Protein AF-B1HTL7-F1 (afdb_monomer_lite)

Secondary structure (DSSP, 8-state):
--S---PBPS---EEEEEE---TT--STTHHHHHHHHHHHHTTT---SEEEETTTEEEE-S-TTB--SSSHHHHGGGEEEEEEEPP-S-HHHHHHHHHHHHHHHHHHHHHTT----BS-SSSEEEEHHHHHHHT-S----TTHHHHHHTT--HHHHHHHHHH----------------TT-PPPEEEETTEEEE-HHHHHHHTTEEEEEETTTTEEEEEE--

Organism: Lysinibacillus sphaericus (strain C3-41) (NCBI:txid444177)

Foldseek 3Di:
DPDADFAAAPEAFEAEEFEPPDPPQADLCQQVVSLVVCVVVQVQFDWQWEFFNQQDIDGDDQFRGFGRHQFPQCRSHHRGYYYYGHHPDLNRVVNRVLSSLVVQLVSCVVSVFDLFELDPTGHYYYSLSCCVPVNRDDDRDDQVRCVVSVQHPVNSRVCSNPPDDPPPDPPPPPPPPPVPDDFDWDADPNDTDTDPVSVCVSVCWDWDADPVVRDIDTHHDD

Radius of gyration: 22.61 Å; chains: 1; bounding box: 56×36×62 Å

Sequence (222 aa):
MTGLPNYNLTAIKYVIAHESGNSKNCGPNALENEIAYMNRNKANAFTSHWVGGGGKIVQVAPVGKLQYGCGSKGNPLSYAQVELARTNDKGQFKKDYAAYIWLLRELAKEACIPVVLDGTGNGIKSHRWITDNLKGTTHRDPYSYLASMGITEEQFKLDIKNGLEEVKEVQEAKVMLNDAKTIPAVIIDGRTHVQVRDLAELLGLKLVYNNESKITKLYEVK

pLDDT: mean 90.7, std 14.58, range [34.78, 98.94]

Structure (mmCIF, N/CA/C/O backbone):
data_AF-B1HTL7-F1
#
_entry.id   AF-B1HTL7-F1
#
loop_
_atom_site.group_PDB
_atom_site.id
_atom_site.type_symbol
_atom_site.label_atom_id
_atom_site.label_alt_id
_atom_site.label_comp_id
_atom_site.label_asym_id
_atom_site.label_entity_id
_atom_site.label_seq_id
_atom_site.pdbx_PDB_ins_code
_atom_site.Cartn_x
_atom_site.Cartn_y
_atom_site.Cartn_z
_atom_site.occupancy
_atom_site.B_iso_or_equiv
_atom_site.auth_seq_id
_atom_site.auth_comp_id
_atom_site.auth_asym_id
_atom_site.auth_atom_id
_atom_site.pdbx_PDB_model_num
ATOM 1 N N . MET A 1 1 ? 6.501 13.676 -11.416 1.00 85.38 1 MET A N 1
ATOM 2 C CA . MET A 1 1 ? 7.957 13.913 -11.569 1.00 85.38 1 MET A CA 1
ATOM 3 C C . MET A 1 1 ? 8.331 13.841 -13.043 1.00 85.38 1 MET A C 1
ATOM 5 O O . MET A 1 1 ? 7.707 13.086 -13.774 1.00 85.38 1 MET A O 1
ATOM 9 N N . THR A 1 2 ? 9.320 14.613 -13.494 1.00 87.81 2 THR A N 1
ATOM 10 C CA . THR A 1 2 ? 9.806 14.582 -14.888 1.00 87.81 2 THR A CA 1
ATOM 11 C C . THR A 1 2 ? 10.935 13.562 -15.069 1.00 87.81 2 THR A C 1
ATOM 13 O O . THR A 1 2 ? 11.616 13.217 -14.100 1.00 87.81 2 THR A O 1
ATOM 16 N N . GLY A 1 3 ? 11.152 13.078 -16.297 1.00 89.94 3 GLY A N 1
ATOM 17 C CA . GLY A 1 3 ? 12.289 12.205 -16.637 1.00 89.94 3 GLY A CA 1
ATOM 18 C C . GLY A 1 3 ? 12.218 10.783 -16.069 1.00 89.94 3 GLY A C 1
ATOM 19 O O . GLY A 1 3 ? 13.253 10.150 -15.890 1.00 89.94 3 GLY A O 1
ATOM 20 N N . LEU A 1 4 ? 11.019 10.299 -15.739 1.00 94.31 4 LEU A N 1
ATOM 21 C CA . LEU A 1 4 ? 10.817 8.907 -15.341 1.00 94.31 4 LEU A CA 1
ATOM 22 C C . LEU A 1 4 ? 10.806 7.988 -16.572 1.00 94.31 4 LEU A C 1
ATOM 24 O O . LEU A 1 4 ? 10.352 8.412 -17.640 1.00 94.31 4 LEU A O 1
ATOM 28 N N . PRO A 1 5 ? 11.269 6.733 -16.440 1.00 91.44 5 PRO A N 1
ATOM 29 C CA . PRO A 1 5 ? 11.144 5.755 -17.512 1.00 91.44 5 PRO A CA 1
ATOM 30 C C . PRO A 1 5 ? 9.668 5.527 -17.867 1.00 91.44 5 PRO A C 1
ATOM 32 O O . PRO A 1 5 ? 8.803 5.483 -16.995 1.00 91.44 5 PRO A O 1
ATOM 35 N N . ASN A 1 6 ? 9.383 5.356 -19.160 1.00 93.81 6 ASN A N 1
ATOM 36 C CA . ASN A 1 6 ? 8.033 5.126 -19.684 1.00 93.81 6 ASN A CA 1
ATOM 37 C C . ASN A 1 6 ? 7.928 3.732 -20.320 1.00 93.81 6 ASN A C 1
ATOM 39 O O . ASN A 1 6 ? 7.620 3.587 -21.503 1.00 93.81 6 ASN A O 1
ATOM 43 N N . TYR A 1 7 ? 8.236 2.700 -19.535 1.00 96.88 7 TYR A N 1
ATOM 44 C CA . TYR A 1 7 ? 8.149 1.309 -19.978 1.00 96.88 7 TYR A CA 1
ATOM 45 C C . TYR A 1 7 ? 6.788 0.704 -19.631 1.00 96.88 7 TYR A C 1
ATOM 47 O O . TYR A 1 7 ? 6.221 0.978 -18.570 1.00 96.88 7 TYR A O 1
ATOM 55 N N . ASN A 1 8 ? 6.265 -0.126 -20.534 1.00 97.44 8 ASN A N 1
ATOM 56 C CA . ASN A 1 8 ? 5.033 -0.873 -20.297 1.00 97.44 8 ASN A CA 1
ATOM 57 C C . ASN A 1 8 ? 5.256 -1.983 -19.263 1.00 97.44 8 ASN A C 1
ATOM 59 O O . ASN A 1 8 ? 6.347 -2.546 -19.158 1.00 97.44 8 ASN A O 1
ATOM 63 N N . LEU A 1 9 ? 4.195 -2.311 -18.530 1.00 98.38 9 LEU A N 1
ATOM 64 C CA . LEU A 1 9 ? 4.147 -3.501 -17.687 1.00 98.38 9 LEU A CA 1
ATOM 65 C C . LEU A 1 9 ? 4.046 -4.756 -18.560 1.00 98.38 9 LEU A C 1
ATOM 67 O O . LEU A 1 9 ? 3.436 -4.729 -19.629 1.00 98.38 9 LEU A O 1
ATOM 71 N N . THR A 1 10 ? 4.604 -5.872 -18.093 1.00 98.19 10 THR A N 1
ATOM 72 C CA . THR A 1 10 ? 4.433 -7.172 -18.761 1.00 98.19 10 THR A CA 1
ATOM 73 C C . THR A 1 10 ? 3.002 -7.683 -18.597 1.00 98.19 10 THR A C 1
ATOM 75 O O . THR A 1 10 ? 2.462 -8.317 -19.498 1.00 98.19 10 THR A O 1
ATOM 78 N N . ALA A 1 11 ? 2.385 -7.412 -17.446 1.00 98.12 11 ALA A N 1
ATOM 79 C CA . ALA A 1 11 ? 0.975 -7.664 -17.178 1.00 98.12 11 ALA A CA 1
ATOM 80 C C . ALA A 1 11 ? 0.506 -6.780 -16.018 1.00 98.12 11 ALA A C 1
ATOM 82 O O . ALA A 1 11 ? 1.306 -6.385 -15.176 1.00 98.12 11 ALA A O 1
ATOM 83 N N . ILE A 1 12 ? -0.795 -6.521 -15.927 1.00 98.50 12 ILE A N 1
ATOM 84 C CA . ILE A 1 12 ? -1.393 -5.859 -14.765 1.00 98.50 12 ILE A CA 1
ATOM 85 C C . ILE A 1 12 ? -1.891 -6.944 -13.811 1.00 98.50 12 ILE A C 1
ATOM 87 O O . ILE A 1 12 ? -2.815 -7.688 -14.139 1.00 98.50 12 ILE A O 1
ATOM 91 N N . LYS A 1 13 ? -1.243 -7.079 -12.649 1.00 98.75 13 LYS A N 1
ATOM 92 C CA . LYS A 1 13 ? -1.618 -8.081 -11.638 1.00 98.75 13 LYS A CA 1
ATOM 93 C C . LYS A 1 13 ? -1.785 -7.508 -10.241 1.00 98.75 13 LYS A C 1
ATOM 95 O O . LYS A 1 13 ? -2.610 -8.027 -9.487 1.00 98.75 13 LYS A O 1
ATOM 100 N N . TYR A 1 14 ? -1.005 -6.486 -9.892 1.00 98.88 14 TYR A N 1
ATOM 101 C CA . TYR A 1 14 ? -0.893 -6.040 -8.507 1.00 98.88 14 TYR A CA 1
ATOM 102 C C . TYR A 1 14 ? -1.015 -4.529 -8.334 1.00 98.88 14 TYR A C 1
ATOM 104 O O . TYR A 1 14 ? -0.652 -3.752 -9.214 1.00 98.88 14 TYR A O 1
ATOM 112 N N . VAL A 1 15 ? -1.456 -4.137 -7.144 1.00 98.94 15 VAL A N 1
ATOM 113 C CA . VAL A 1 15 ? -1.201 -2.822 -6.547 1.00 98.94 15 VAL A CA 1
ATOM 114 C C . VAL A 1 15 ? -0.394 -3.073 -5.280 1.00 98.94 15 VAL A C 1
ATOM 116 O O . VAL A 1 15 ? -0.765 -3.951 -4.501 1.00 98.94 15 VAL A O 1
ATOM 119 N N . ILE A 1 16 ? 0.718 -2.364 -5.086 1.00 98.94 16 ILE A N 1
ATOM 120 C CA . ILE A 1 16 ? 1.631 -2.635 -3.970 1.00 98.94 16 ILE A CA 1
ATOM 121 C C . ILE A 1 16 ? 1.467 -1.605 -2.857 1.00 98.94 16 ILE A C 1
ATOM 123 O O . ILE A 1 16 ? 1.514 -0.400 -3.103 1.00 98.94 16 ILE A O 1
ATOM 127 N N . ALA A 1 17 ? 1.297 -2.111 -1.641 1.00 98.94 17 ALA A N 1
ATOM 128 C CA . ALA A 1 17 ? 1.239 -1.364 -0.399 1.00 98.94 17 ALA A CA 1
ATOM 129 C C . ALA A 1 17 ? 2.635 -1.301 0.246 1.00 98.94 17 ALA A C 1
ATOM 131 O O . ALA A 1 17 ? 3.157 -2.329 0.692 1.00 98.94 17 ALA A O 1
ATOM 132 N N . HIS A 1 18 ? 3.206 -0.096 0.298 1.00 98.94 18 HIS A N 1
ATOM 133 C CA . HIS A 1 18 ? 4.481 0.237 0.933 1.00 98.94 18 HIS A CA 1
ATOM 134 C C . HIS A 1 18 ? 4.333 1.226 2.096 1.00 98.94 18 HIS A C 1
ATOM 136 O O . HIS A 1 18 ? 3.313 1.905 2.238 1.00 98.94 18 HIS A O 1
ATOM 142 N N . GLU A 1 19 ? 5.385 1.344 2.899 1.00 98.50 19 GLU A N 1
ATOM 143 C CA . GLU A 1 19 ? 5.639 2.490 3.778 1.00 98.50 19 GLU A CA 1
ATOM 144 C C . GLU A 1 19 ? 7.114 2.890 3.692 1.00 98.50 19 GLU A C 1
ATOM 146 O O . GLU A 1 19 ? 7.962 2.056 3.372 1.00 98.50 19 GLU A O 1
ATOM 151 N N . SER A 1 20 ? 7.419 4.147 4.030 1.00 96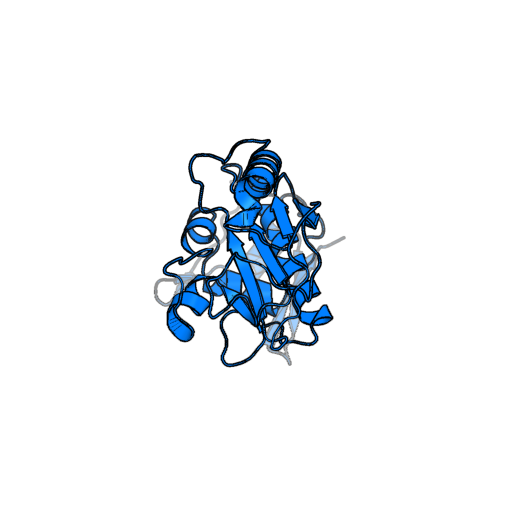.81 20 SER A N 1
ATOM 152 C CA . SER A 1 20 ? 8.697 4.782 3.679 1.00 96.81 20 SER A CA 1
ATOM 153 C C . SER A 1 20 ? 9.964 4.129 4.244 1.00 96.81 20 SER A C 1
ATOM 155 O O . SER A 1 20 ? 11.073 4.462 3.829 1.00 96.81 20 SER A O 1
ATOM 157 N N . GLY A 1 21 ? 9.848 3.264 5.251 1.00 94.69 21 GLY A N 1
ATOM 158 C CA . GLY A 1 21 ? 10.970 2.608 5.921 1.00 94.69 21 GLY A CA 1
ATOM 159 C C . GLY A 1 21 ? 11.818 3.552 6.782 1.00 94.69 21 GLY A C 1
ATOM 160 O O . GLY A 1 21 ? 12.783 3.118 7.413 1.00 94.69 21 GLY A O 1
ATOM 161 N N . ASN A 1 22 ? 11.476 4.842 6.845 1.00 93.12 22 ASN A N 1
ATOM 162 C CA . ASN A 1 22 ? 12.341 5.884 7.385 1.00 93.12 22 ASN A CA 1
ATOM 163 C C . ASN A 1 22 ? 11.896 6.339 8.780 1.00 93.12 22 ASN A C 1
ATOM 165 O O . ASN A 1 22 ? 11.203 7.340 8.944 1.00 93.12 22 ASN A O 1
ATOM 169 N N . SER A 1 23 ? 12.334 5.625 9.819 1.00 93.12 23 SER A N 1
ATOM 170 C CA . SER A 1 23 ? 12.010 5.956 11.219 1.00 93.12 23 SER A CA 1
ATOM 171 C C . SER A 1 23 ? 12.548 7.310 11.700 1.00 93.12 23 SER A C 1
ATOM 173 O O . SER A 1 23 ? 12.137 7.784 12.756 1.00 93.12 23 SER A O 1
ATOM 175 N N . LYS A 1 24 ? 13.463 7.938 10.950 1.00 96.12 24 LYS A N 1
ATOM 176 C CA . LYS A 1 24 ? 14.003 9.269 11.262 1.00 96.12 24 LYS A CA 1
ATOM 177 C C . LYS A 1 24 ? 13.180 10.402 10.641 1.00 96.12 24 LYS A C 1
ATOM 179 O O . LYS A 1 24 ? 13.380 11.554 11.016 1.00 96.12 24 LYS A O 1
ATOM 184 N N . ASN A 1 25 ? 12.266 10.099 9.719 1.00 97.00 25 ASN A N 1
ATOM 185 C CA . ASN A 1 25 ? 11.445 11.078 9.011 1.00 97.00 25 ASN A CA 1
ATOM 186 C C . ASN A 1 25 ? 9.961 10.902 9.367 1.00 97.00 25 ASN A C 1
ATOM 188 O O . ASN A 1 25 ? 9.175 10.392 8.578 1.00 97.00 25 ASN A O 1
ATOM 192 N N . CYS A 1 26 ? 9.599 11.334 10.577 1.00 96.81 26 CYS A N 1
ATOM 193 C CA . CYS A 1 26 ? 8.228 11.270 11.106 1.00 96.81 26 CYS A CA 1
ATOM 194 C C . CYS A 1 26 ? 7.640 12.657 11.431 1.00 96.81 26 CYS A C 1
ATOM 196 O O . CYS A 1 26 ? 6.654 12.758 12.160 1.00 96.81 26 CYS A O 1
ATOM 198 N N . GLY A 1 27 ? 8.300 13.730 10.983 1.00 93.62 27 GLY A N 1
ATOM 199 C CA . GLY A 1 27 ? 7.904 15.111 11.266 1.00 93.62 27 GLY A CA 1
ATOM 200 C C . GLY A 1 27 ? 6.761 15.619 10.373 1.00 93.62 27 GLY A C 1
ATOM 201 O O . GLY A 1 27 ? 6.322 14.916 9.465 1.00 93.62 27 GLY A O 1
ATOM 202 N N . PRO A 1 28 ? 6.321 16.876 10.561 1.00 92.19 28 PRO A N 1
ATOM 203 C CA . PRO A 1 28 ? 5.190 17.452 9.822 1.00 92.19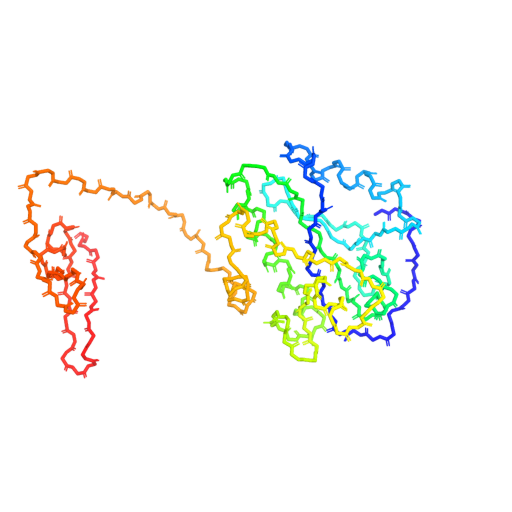 28 PRO A CA 1
ATOM 204 C C . PRO A 1 28 ? 5.399 17.519 8.300 1.00 92.19 28 PRO A C 1
ATOM 206 O O . PRO A 1 28 ? 4.426 17.494 7.557 1.00 92.19 28 PRO A O 1
ATOM 209 N N . ASN A 1 29 ? 6.656 17.558 7.840 1.00 96.44 29 ASN A N 1
ATOM 210 C CA . ASN A 1 29 ? 7.027 17.592 6.419 1.00 96.44 29 ASN A CA 1
ATOM 211 C C . ASN A 1 29 ? 7.517 16.227 5.898 1.00 96.44 29 ASN A C 1
ATOM 213 O O . ASN A 1 29 ? 8.266 16.169 4.921 1.00 96.44 29 ASN A O 1
ATOM 217 N N . ALA A 1 30 ? 7.197 15.123 6.588 1.00 98.00 30 ALA A N 1
ATOM 218 C CA . ALA A 1 30 ? 7.727 13.805 6.243 1.00 98.00 30 ALA A CA 1
ATOM 219 C C . ALA A 1 30 ? 7.401 13.413 4.796 1.00 98.00 30 ALA A C 1
ATOM 221 O O . ALA A 1 30 ? 8.297 12.989 4.068 1.00 98.00 30 ALA A O 1
ATOM 222 N N . LEU A 1 31 ? 6.157 13.637 4.366 1.00 98.44 31 LEU A N 1
ATOM 223 C CA . LEU A 1 31 ? 5.697 13.376 3.003 1.00 98.44 31 LEU A CA 1
ATOM 224 C C . LEU A 1 31 ? 6.521 14.151 1.964 1.00 98.44 31 LEU A C 1
ATOM 226 O O . LEU A 1 31 ? 7.036 13.575 1.005 1.00 98.44 31 LEU A O 1
ATOM 230 N N . GLU A 1 32 ? 6.664 15.459 2.155 1.00 98.44 32 GLU A N 1
ATOM 231 C CA . GLU A 1 32 ? 7.383 16.338 1.238 1.00 98.44 32 GLU A CA 1
ATOM 232 C C . GLU A 1 32 ? 8.875 15.966 1.165 1.00 98.44 32 GLU A C 1
ATOM 234 O O . GLU A 1 32 ? 9.460 15.944 0.077 1.00 98.44 32 GLU A O 1
ATOM 239 N N . ASN A 1 33 ? 9.476 15.597 2.300 1.00 98.50 33 ASN A N 1
ATOM 240 C CA . ASN A 1 33 ? 10.859 15.127 2.374 1.00 98.50 33 ASN A CA 1
ATOM 241 C C . ASN A 1 33 ? 11.075 13.829 1.583 1.00 98.50 33 ASN A C 1
ATOM 243 O O . ASN A 1 33 ? 12.054 13.739 0.834 1.00 98.50 33 ASN A O 1
ATOM 247 N N . GLU A 1 34 ? 10.171 12.853 1.714 1.00 98.50 34 GLU A N 1
ATOM 248 C CA . GLU A 1 34 ? 10.251 11.582 0.982 1.00 98.50 34 GLU A CA 1
ATOM 249 C C . GLU A 1 34 ? 10.113 11.793 -0.527 1.00 98.50 34 GLU A C 1
ATOM 251 O O . GLU A 1 34 ? 10.941 11.319 -1.305 1.00 98.50 34 GLU A O 1
ATOM 256 N N . ILE A 1 35 ? 9.132 12.589 -0.964 1.00 98.38 35 ILE A N 1
ATOM 257 C CA . ILE A 1 35 ? 8.933 12.900 -2.387 1.00 98.38 35 ILE A CA 1
ATOM 258 C C . ILE A 1 35 ? 10.167 13.606 -2.964 1.00 98.38 35 ILE A C 1
ATOM 260 O O . ILE A 1 35 ? 10.623 13.276 -4.065 1.00 98.38 35 ILE A O 1
ATOM 264 N N . ALA A 1 36 ? 10.741 14.562 -2.228 1.00 98.19 36 ALA A N 1
ATOM 265 C CA . ALA A 1 36 ? 11.945 15.263 -2.655 1.00 98.19 36 ALA A CA 1
ATOM 266 C C . ALA A 1 36 ? 13.155 14.317 -2.739 1.00 98.19 36 ALA A C 1
ATOM 268 O O . ALA A 1 36 ? 13.931 14.396 -3.696 1.00 98.19 36 ALA A O 1
ATOM 269 N N . TYR A 1 37 ? 13.316 13.414 -1.768 1.00 98.00 37 TYR A N 1
ATOM 270 C CA . TYR A 1 37 ? 14.372 12.402 -1.776 1.00 98.00 37 TYR A CA 1
ATOM 271 C C . TYR A 1 37 ? 14.208 11.422 -2.937 1.00 98.00 37 TYR A C 1
ATOM 273 O O . TYR A 1 37 ? 15.163 11.206 -3.686 1.00 98.00 37 TYR A O 1
ATOM 281 N N . MET A 1 38 ? 13.003 10.900 -3.153 1.00 97.94 38 MET A N 1
ATOM 282 C CA . MET A 1 38 ? 12.702 10.010 -4.267 1.00 97.94 38 MET A CA 1
ATOM 283 C C . MET A 1 38 ? 12.972 10.694 -5.609 1.00 97.94 38 MET A C 1
ATOM 285 O O . MET A 1 38 ? 13.612 10.101 -6.466 1.00 97.94 38 MET A O 1
ATOM 289 N N . ASN A 1 39 ? 12.602 11.966 -5.795 1.00 97.56 39 ASN A N 1
ATOM 290 C CA . ASN A 1 39 ? 12.884 12.668 -7.054 1.00 97.56 39 ASN A CA 1
ATOM 291 C C . ASN A 1 39 ? 14.390 12.780 -7.354 1.00 97.56 39 ASN A C 1
ATOM 293 O O . ASN A 1 39 ? 14.785 12.701 -8.518 1.00 97.56 39 ASN A O 1
ATOM 297 N N . ARG A 1 40 ? 15.230 12.944 -6.321 1.00 97.44 40 ARG A N 1
ATOM 298 C CA . ARG A 1 40 ? 16.698 12.950 -6.461 1.00 97.44 40 ARG A CA 1
ATOM 299 C C . ARG A 1 40 ? 17.271 11.558 -6.747 1.00 97.44 40 ARG A C 1
ATOM 301 O O . ARG A 1 40 ? 18.291 11.462 -7.417 1.00 97.44 40 ARG A O 1
ATOM 308 N N . ASN A 1 41 ? 16.610 10.499 -6.276 1.00 96.88 41 ASN A N 1
ATOM 309 C CA . ASN A 1 41 ? 17.096 9.114 -6.334 1.00 96.88 41 ASN A CA 1
ATOM 310 C C . ASN A 1 41 ? 16.304 8.202 -7.292 1.00 96.88 41 ASN A C 1
ATOM 312 O O . ASN A 1 41 ? 16.532 6.994 -7.321 1.00 96.88 41 ASN A O 1
ATOM 316 N N . LYS A 1 42 ? 15.406 8.764 -8.109 1.00 95.81 42 LYS A N 1
ATOM 317 C CA . LYS A 1 42 ? 14.456 8.034 -8.973 1.00 95.81 42 LYS A CA 1
ATOM 318 C C . LYS A 1 42 ? 15.085 7.110 -10.015 1.00 95.81 42 LYS A C 1
ATOM 320 O O . LYS A 1 42 ? 14.401 6.238 -10.538 1.00 95.81 42 LYS A O 1
ATOM 325 N N . ALA A 1 43 ? 16.373 7.283 -10.314 1.00 94.69 43 ALA A N 1
ATOM 326 C CA . ALA A 1 43 ? 17.120 6.338 -11.142 1.00 94.69 43 ALA A CA 1
ATOM 327 C C . ALA A 1 43 ? 17.242 4.951 -10.477 1.00 94.69 43 ALA A C 1
ATOM 329 O O . ALA A 1 43 ? 17.334 3.950 -11.180 1.00 94.69 43 ALA A O 1
ATOM 330 N N . ASN A 1 44 ? 17.204 4.901 -9.140 1.00 95.50 44 ASN A N 1
ATOM 331 C CA . ASN A 1 44 ? 17.327 3.679 -8.348 1.00 95.50 44 ASN A CA 1
ATOM 332 C C . ASN A 1 44 ? 15.963 3.139 -7.912 1.00 95.50 44 ASN A C 1
ATOM 334 O O . ASN A 1 44 ? 15.692 1.953 -8.076 1.00 95.50 44 ASN A O 1
ATOM 338 N N . ALA A 1 45 ? 15.112 4.004 -7.352 1.00 96.75 45 ALA A N 1
ATOM 339 C CA . ALA A 1 45 ? 13.811 3.612 -6.827 1.00 96.75 45 ALA A CA 1
ATOM 340 C C . ALA A 1 45 ? 12.792 4.745 -6.951 1.00 96.75 45 ALA A C 1
ATOM 342 O O . ALA A 1 45 ? 13.089 5.899 -6.636 1.00 96.75 45 ALA A O 1
ATOM 343 N N . PHE A 1 46 ? 11.586 4.407 -7.403 1.00 98.44 46 PHE A N 1
ATOM 344 C CA . PHE A 1 46 ? 10.436 5.306 -7.382 1.00 98.44 46 PHE A CA 1
ATOM 345 C C . PHE A 1 46 ? 9.121 4.526 -7.436 1.00 98.44 46 PHE A C 1
ATOM 347 O O . PHE A 1 46 ? 9.059 3.435 -8.011 1.00 98.44 46 PHE A O 1
ATOM 354 N N . THR A 1 47 ? 8.067 5.123 -6.888 1.00 98.56 47 THR A N 1
ATOM 355 C CA . THR A 1 47 ? 6.703 4.585 -6.829 1.00 98.56 47 THR A CA 1
ATOM 356 C C . THR A 1 47 ? 5.710 5.537 -7.503 1.00 98.56 47 THR A C 1
ATOM 358 O O . THR A 1 47 ? 6.059 6.657 -7.887 1.00 98.56 47 THR A O 1
ATOM 361 N N . SER A 1 48 ? 4.470 5.089 -7.712 1.00 98.69 48 SER A N 1
ATOM 362 C CA . SER A 1 48 ? 3.421 5.906 -8.341 1.00 98.69 48 SER A CA 1
ATOM 363 C C . SER A 1 48 ? 2.823 6.963 -7.424 1.00 98.69 48 SER A C 1
ATOM 365 O O . SER A 1 48 ? 2.504 8.058 -7.893 1.00 98.69 48 SER A O 1
ATOM 367 N N . HIS A 1 49 ? 2.686 6.655 -6.135 1.00 98.88 49 HIS A N 1
ATOM 368 C CA . HIS A 1 49 ? 1.945 7.482 -5.194 1.00 98.88 49 HIS A CA 1
ATOM 369 C C . HIS A 1 49 ? 2.622 7.542 -3.836 1.00 98.88 49 HIS A C 1
ATOM 371 O O . HIS A 1 49 ? 3.257 6.582 -3.401 1.00 98.88 49 HIS A O 1
ATOM 377 N N . TRP A 1 50 ? 2.383 8.657 -3.159 1.00 98.88 50 TRP A N 1
ATOM 378 C CA . TRP A 1 50 ? 2.649 8.842 -1.745 1.00 98.88 50 TRP A CA 1
ATOM 379 C C . TRP A 1 50 ? 1.383 9.298 -1.022 1.00 98.88 50 TRP A C 1
ATOM 381 O O . TRP A 1 50 ? 0.617 10.105 -1.553 1.00 98.88 50 TRP A O 1
ATOM 391 N N . VAL A 1 51 ? 1.197 8.810 0.201 1.00 98.88 51 VAL A N 1
ATOM 392 C CA . VAL A 1 51 ? 0.146 9.232 1.129 1.00 98.88 51 VAL A CA 1
ATOM 393 C C . VAL A 1 51 ? 0.783 9.707 2.429 1.00 98.88 51 VAL A C 1
ATOM 395 O O . VAL A 1 51 ? 1.699 9.065 2.938 1.00 98.88 51 VAL A O 1
ATOM 398 N N . GLY A 1 52 ? 0.325 10.832 2.973 1.00 98.38 52 GLY A N 1
ATOM 399 C CA . GLY A 1 52 ? 0.846 11.367 4.230 1.00 98.38 52 GLY A CA 1
ATOM 400 C C . GLY A 1 52 ? 0.380 12.790 4.526 1.00 98.38 52 GLY A C 1
ATOM 401 O O . GLY A 1 52 ? -0.443 13.356 3.809 1.00 98.38 52 GLY A O 1
ATOM 402 N N . GLY A 1 53 ? 0.949 13.408 5.562 1.00 96.81 53 GLY A N 1
ATOM 403 C CA . GLY A 1 53 ? 0.740 14.832 5.845 1.00 96.81 53 GLY A CA 1
ATOM 404 C C . GLY A 1 53 ? -0.709 15.199 6.186 1.00 96.81 53 GLY A C 1
ATOM 405 O O . GLY A 1 53 ? -1.144 16.308 5.873 1.00 96.81 53 GLY A O 1
ATOM 406 N N . GLY A 1 54 ? -1.463 14.278 6.793 1.00 96.25 54 GLY A N 1
ATOM 407 C CA . GLY A 1 54 ? -2.850 14.481 7.214 1.00 96.25 54 GLY A CA 1
ATOM 408 C C . GLY A 1 54 ? -3.895 14.040 6.187 1.00 96.25 54 GLY A C 1
ATOM 409 O O . GLY A 1 54 ? -4.957 14.652 6.118 1.00 96.25 54 GLY A O 1
ATOM 410 N N . GLY A 1 55 ? -3.612 12.994 5.412 1.00 96.94 55 GLY A N 1
ATOM 411 C CA . GLY A 1 55 ? -4.500 12.403 4.410 1.00 96.94 55 GLY A CA 1
ATOM 412 C C . GLY A 1 55 ? -4.252 12.896 2.985 1.00 96.94 55 GLY A C 1
ATOM 413 O O . GLY A 1 55 ? -5.073 12.640 2.107 1.00 96.94 55 GLY A O 1
ATOM 414 N N . LYS A 1 56 ? -3.146 13.606 2.722 1.00 98.44 56 LYS A N 1
ATOM 415 C CA . LYS A 1 56 ? -2.810 14.040 1.361 1.00 98.44 56 LYS A CA 1
ATOM 416 C C . LYS A 1 56 ? -2.416 12.829 0.524 1.00 98.44 56 LYS A C 1
ATOM 418 O O . LYS A 1 56 ? -1.645 11.985 0.974 1.00 98.44 56 LYS A O 1
ATOM 423 N N . ILE A 1 57 ? -2.888 12.806 -0.716 1.00 98.75 57 ILE A N 1
ATOM 424 C CA . ILE A 1 57 ? -2.498 11.836 -1.738 1.00 98.75 57 ILE A CA 1
ATOM 425 C C . ILE A 1 57 ? -1.754 12.593 -2.833 1.00 98.75 57 ILE A C 1
ATOM 427 O O . ILE A 1 57 ? -2.263 13.578 -3.366 1.00 98.75 57 ILE A O 1
ATOM 431 N N . VAL A 1 58 ? -0.554 12.134 -3.178 1.00 98.62 58 VAL A N 1
ATOM 432 C CA . VAL A 1 58 ? 0.269 12.742 -4.225 1.00 98.62 58 VAL A CA 1
ATOM 433 C C . VAL A 1 58 ? 0.663 11.680 -5.238 1.00 98.62 58 VAL A C 1
ATOM 435 O O . VAL A 1 58 ? 1.443 10.777 -4.936 1.00 98.62 58 VAL A O 1
ATOM 438 N N . GLN A 1 59 ? 0.163 11.814 -6.464 1.00 98.50 59 GLN A N 1
ATOM 439 C CA . GLN A 1 59 ? 0.636 11.021 -7.590 1.00 98.50 59 GLN A CA 1
ATOM 440 C C . GLN A 1 59 ? 1.918 11.638 -8.159 1.00 98.50 59 GLN A C 1
ATOM 442 O O . GLN A 1 59 ? 1.950 12.792 -8.587 1.00 98.50 59 GLN A O 1
ATOM 447 N N . VAL A 1 60 ? 2.995 10.861 -8.178 1.00 97.19 60 VAL A N 1
ATOM 448 C CA . VAL A 1 60 ? 4.331 11.313 -8.600 1.00 97.19 60 VAL A CA 1
ATOM 449 C C . VAL A 1 60 ? 4.819 10.642 -9.884 1.00 97.19 60 VAL A C 1
ATOM 451 O O . VAL A 1 60 ? 5.700 11.200 -10.550 1.00 97.19 60 VAL A O 1
ATOM 454 N N . ALA A 1 61 ? 4.231 9.502 -10.256 1.00 97.12 61 ALA A N 1
ATOM 455 C CA . ALA A 1 61 ? 4.481 8.782 -11.500 1.00 97.12 61 ALA A CA 1
ATOM 456 C C . ALA A 1 61 ? 3.160 8.248 -12.093 1.00 97.12 61 ALA A C 1
ATOM 458 O O . ALA A 1 61 ? 2.199 8.024 -11.349 1.00 97.12 61 ALA A O 1
ATOM 459 N N . PRO A 1 62 ? 3.082 8.051 -13.421 1.00 96.56 62 PRO A N 1
ATOM 460 C CA . PRO A 1 62 ? 1.902 7.462 -14.043 1.00 96.56 62 PRO A CA 1
ATOM 461 C C . PRO A 1 62 ? 1.674 6.025 -13.554 1.00 96.56 62 PRO A C 1
ATOM 463 O O . PRO A 1 62 ? 2.622 5.262 -13.363 1.00 96.56 62 PRO A O 1
ATOM 466 N N . VAL A 1 63 ? 0.405 5.657 -13.391 1.00 98.38 63 VAL A N 1
ATOM 467 C CA . VAL A 1 63 ? -0.018 4.263 -13.198 1.00 98.38 63 VAL A CA 1
ATOM 468 C C . VAL A 1 63 ? 0.071 3.485 -14.512 1.00 98.38 63 VAL A C 1
ATOM 470 O O . VAL A 1 63 ? 0.212 4.069 -15.588 1.00 98.38 63 VAL A O 1
ATOM 473 N N . GLY A 1 64 ? 0.038 2.153 -14.441 1.00 97.94 64 GLY A N 1
ATOM 474 C CA . GLY A 1 64 ? 0.119 1.284 -15.623 1.00 97.94 64 GLY A CA 1
ATOM 475 C C . GLY A 1 64 ? 1.479 1.318 -16.336 1.00 97.94 64 GLY A C 1
ATOM 476 O O . GLY A 1 64 ? 1.622 0.777 -17.434 1.00 97.94 64 GLY A O 1
ATOM 477 N N . LYS A 1 65 ? 2.485 1.945 -15.718 1.00 98.12 65 LYS A N 1
ATOM 478 C CA . LYS A 1 65 ? 3.869 2.026 -16.191 1.00 98.12 65 LYS A CA 1
ATOM 479 C C . LYS A 1 65 ? 4.822 1.474 -15.144 1.00 98.12 65 LYS A C 1
ATOM 481 O O . LYS A 1 65 ? 4.525 1.480 -13.947 1.00 98.12 65 LYS A O 1
ATOM 486 N N . LEU A 1 66 ? 5.963 0.984 -15.623 1.00 97.56 66 LEU A N 1
ATOM 487 C CA . LEU A 1 66 ? 6.994 0.386 -14.785 1.00 97.56 66 LEU A CA 1
ATOM 488 C C . LEU A 1 66 ? 7.452 1.369 -13.698 1.00 97.56 66 LEU A C 1
ATOM 490 O O . LEU A 1 66 ? 7.745 2.526 -13.982 1.00 97.56 66 LEU A O 1
ATOM 494 N N . GLN A 1 67 ? 7.530 0.870 -12.468 1.00 98.25 67 GLN A N 1
ATOM 495 C CA . GLN A 1 67 ? 8.011 1.563 -11.270 1.00 98.25 67 GLN A CA 1
ATOM 496 C C . GLN A 1 67 ? 9.111 0.718 -10.625 1.00 98.25 67 GLN A C 1
ATOM 498 O O . GLN A 1 67 ? 9.185 -0.482 -10.891 1.00 98.25 67 GLN A O 1
ATOM 503 N N . TYR A 1 68 ? 9.956 1.313 -9.783 1.00 97.94 68 TYR A N 1
ATOM 504 C CA . TYR A 1 68 ? 11.112 0.649 -9.167 1.00 97.94 68 TYR A CA 1
ATOM 505 C C . TYR A 1 68 ? 11.009 0.579 -7.635 1.00 97.94 68 TYR A C 1
ATOM 507 O O . TYR A 1 68 ? 11.964 0.926 -6.949 1.00 97.94 68 TYR A O 1
ATOM 515 N N . GLY A 1 69 ? 9.869 0.160 -7.082 1.00 97.69 69 GLY A N 1
ATOM 516 C CA . GLY A 1 69 ? 9.663 0.119 -5.624 1.00 97.69 69 GLY A CA 1
ATOM 517 C C . GLY A 1 69 ? 9.550 -1.278 -5.007 1.00 97.69 69 GLY A C 1
ATOM 518 O O . GLY A 1 69 ? 9.768 -1.414 -3.809 1.00 97.69 69 GLY A O 1
ATOM 519 N N . CYS A 1 70 ? 9.295 -2.337 -5.787 1.00 98.12 70 CYS A N 1
ATOM 520 C CA . CYS A 1 70 ? 9.022 -3.675 -5.240 1.00 98.12 70 CYS A CA 1
ATOM 521 C C . CYS A 1 70 ? 9.887 -4.798 -5.847 1.00 98.12 70 CYS A C 1
ATOM 523 O O . CYS A 1 70 ? 9.461 -5.948 -5.960 1.00 98.12 70 CYS A O 1
ATOM 525 N N . GLY A 1 71 ? 11.107 -4.472 -6.279 1.00 97.81 71 GLY A N 1
ATOM 526 C CA . GLY A 1 71 ? 12.058 -5.441 -6.833 1.00 97.81 71 GLY A CA 1
ATOM 527 C C . GLY A 1 71 ? 11.742 -5.910 -8.260 1.00 97.81 71 GLY A C 1
ATOM 528 O O . GLY A 1 71 ? 10.622 -5.810 -8.763 1.00 97.81 71 GLY A O 1
ATOM 529 N N . SER A 1 72 ? 12.753 -6.454 -8.942 1.00 97.25 72 SER A N 1
ATOM 530 C CA . SER A 1 72 ? 12.706 -6.739 -10.390 1.00 97.25 72 SER A CA 1
ATOM 531 C C . SER A 1 72 ? 11.606 -7.716 -10.821 1.00 97.25 72 SER A C 1
ATOM 533 O O . SER A 1 72 ? 11.177 -7.682 -11.972 1.00 97.25 72 SER A O 1
ATOM 535 N N . LYS A 1 73 ? 11.135 -8.579 -9.914 1.00 98.12 73 LYS A N 1
ATOM 536 C CA . LYS A 1 73 ? 10.071 -9.558 -10.179 1.00 98.12 73 LYS A CA 1
ATOM 537 C C . LYS A 1 73 ? 8.665 -8.991 -9.972 1.00 98.12 73 LYS A C 1
ATOM 539 O O . LYS A 1 73 ? 7.753 -9.396 -10.686 1.00 98.12 73 LYS A O 1
ATOM 544 N N . GLY A 1 74 ? 8.490 -8.064 -9.029 1.00 98.38 74 GLY A N 1
ATOM 545 C CA . GLY A 1 74 ? 7.206 -7.408 -8.774 1.00 98.38 74 GLY A CA 1
ATOM 546 C C . GLY A 1 74 ? 6.961 -6.216 -9.701 1.00 98.38 74 GLY A C 1
ATOM 547 O O . GLY A 1 74 ? 5.876 -6.087 -10.257 1.00 98.38 74 GLY A O 1
ATOM 548 N N . ASN A 1 75 ? 7.991 -5.399 -9.943 1.00 98.56 75 ASN A N 1
ATOM 549 C CA . ASN A 1 75 ? 7.914 -4.167 -10.733 1.00 98.56 75 ASN A CA 1
ATOM 550 C C . ASN A 1 75 ? 7.152 -4.292 -12.069 1.00 98.56 75 ASN A C 1
ATOM 552 O O . ASN A 1 75 ? 6.252 -3.485 -12.296 1.00 98.56 75 ASN A O 1
ATOM 556 N N . PRO A 1 76 ? 7.431 -5.281 -12.945 1.00 98.50 76 PRO A N 1
ATOM 557 C CA . PRO A 1 76 ? 6.751 -5.396 -14.239 1.00 98.50 76 PRO A CA 1
ATOM 558 C C . PRO A 1 76 ? 5.289 -5.861 -14.153 1.00 98.50 76 PRO A C 1
ATOM 560 O O . PRO A 1 76 ? 4.646 -5.998 -15.194 1.00 98.50 76 PRO A O 1
ATOM 563 N N . LEU A 1 77 ? 4.775 -6.139 -12.950 1.00 98.75 77 LEU A N 1
ATOM 564 C CA . LEU A 1 77 ? 3.432 -6.669 -12.696 1.00 98.75 77 LEU A CA 1
ATOM 565 C C . LEU A 1 77 ? 2.523 -5.694 -11.924 1.00 98.75 77 LEU A C 1
ATOM 567 O O . LEU A 1 77 ? 1.329 -5.963 -11.745 1.00 98.75 77 LEU A O 1
ATOM 571 N N . SER A 1 78 ? 3.084 -4.582 -11.448 1.00 98.75 78 SER A N 1
ATOM 572 C CA . SER A 1 78 ? 2.428 -3.660 -10.522 1.00 98.75 78 SER A CA 1
ATOM 573 C C . SER A 1 78 ? 1.845 -2.458 -11.259 1.00 98.75 78 SER A C 1
ATOM 575 O O . SER A 1 78 ? 2.587 -1.605 -11.740 1.00 98.75 78 SER A O 1
ATOM 577 N N . TYR A 1 79 ? 0.514 -2.366 -11.308 1.00 98.88 79 TYR A N 1
ATOM 578 C CA . TYR A 1 79 ? -0.221 -1.220 -11.854 1.00 98.88 79 TYR A CA 1
ATOM 579 C C . TYR A 1 79 ? 0.166 0.082 -11.155 1.00 98.88 79 TYR A C 1
ATOM 581 O O . TYR A 1 79 ? 0.426 1.103 -11.792 1.00 98.88 79 TYR A O 1
ATOM 589 N N . ALA A 1 80 ? 0.246 0.012 -9.830 1.00 98.94 80 ALA A N 1
ATOM 590 C CA . ALA A 1 80 ? 0.606 1.107 -8.956 1.00 98.94 80 ALA A CA 1
ATOM 591 C C . ALA A 1 80 ? 1.358 0.570 -7.734 1.00 98.94 80 ALA A C 1
ATOM 593 O O . ALA A 1 80 ? 1.124 -0.550 -7.279 1.00 98.94 80 ALA A O 1
ATOM 594 N N . GLN A 1 81 ? 2.262 1.383 -7.210 1.00 98.88 81 GLN A N 1
ATOM 595 C CA . GLN A 1 81 ? 2.973 1.178 -5.952 1.00 98.88 81 GLN A CA 1
ATOM 596 C C . GLN A 1 81 ? 2.755 2.434 -5.103 1.00 98.88 81 GLN A C 1
ATOM 598 O O . GLN A 1 81 ? 2.957 3.550 -5.601 1.00 98.88 81 GLN A O 1
ATOM 603 N N . VAL A 1 82 ? 2.266 2.259 -3.875 1.00 98.94 82 VAL A N 1
ATOM 604 C CA . VAL A 1 82 ? 1.794 3.340 -3.000 1.00 98.94 82 VAL A CA 1
ATOM 605 C C . VAL A 1 82 ? 2.591 3.334 -1.707 1.00 98.94 82 VAL A C 1
ATOM 607 O O . VAL A 1 82 ? 2.537 2.366 -0.953 1.00 98.94 82 VAL A O 1
ATOM 610 N N . GLU A 1 83 ? 3.286 4.432 -1.444 1.00 98.94 83 GLU A N 1
ATOM 611 C CA . GLU A 1 83 ? 4.051 4.660 -0.222 1.00 98.94 83 GLU A CA 1
ATOM 612 C C . GLU A 1 83 ? 3.219 5.390 0.831 1.00 98.94 83 GLU A C 1
ATOM 614 O O . GLU A 1 83 ? 2.556 6.386 0.534 1.00 98.94 83 GLU A O 1
ATOM 619 N N . LEU A 1 84 ? 3.284 4.925 2.077 1.00 98.88 84 LEU A N 1
ATOM 620 C CA . LEU A 1 84 ? 2.784 5.642 3.247 1.00 98.88 84 LEU A CA 1
ATOM 621 C C . LEU A 1 84 ? 3.949 6.343 3.958 1.00 98.88 84 LEU A C 1
ATOM 623 O O . LEU A 1 84 ? 4.859 5.689 4.475 1.00 98.88 84 LEU A O 1
ATOM 627 N N . ALA A 1 85 ? 3.922 7.674 4.010 1.00 98.75 85 ALA A N 1
ATOM 628 C CA . ALA A 1 85 ? 4.876 8.445 4.795 1.00 98.75 85 ALA A CA 1
ATOM 629 C C . ALA A 1 85 ? 4.654 8.201 6.294 1.00 98.75 85 ALA A C 1
ATOM 631 O O . ALA A 1 85 ? 3.518 8.124 6.773 1.00 98.75 85 ALA A O 1
ATOM 632 N N . ARG A 1 86 ? 5.750 8.097 7.050 1.00 98.50 86 ARG A N 1
ATOM 633 C CA . ARG A 1 86 ? 5.665 7.922 8.498 1.00 98.50 86 ARG A CA 1
ATOM 634 C C . ARG A 1 86 ? 5.308 9.228 9.208 1.00 98.50 86 ARG A C 1
ATOM 636 O O . ARG A 1 86 ? 5.686 10.319 8.793 1.00 98.50 86 ARG A O 1
ATOM 643 N N . THR A 1 87 ? 4.618 9.096 10.329 1.00 98.06 87 THR A N 1
ATOM 644 C CA . THR A 1 87 ? 4.389 10.147 11.326 1.00 98.06 87 THR A CA 1
ATOM 645 C C . THR A 1 87 ? 4.517 9.524 12.713 1.00 98.06 87 THR A C 1
ATOM 647 O O . THR A 1 87 ? 4.509 8.305 12.828 1.00 98.06 87 THR A O 1
ATOM 650 N N . ASN A 1 88 ? 4.664 10.331 13.762 1.00 95.69 88 ASN A N 1
ATOM 651 C CA . ASN A 1 88 ? 4.508 9.880 15.154 1.00 95.69 88 ASN A CA 1
ATOM 652 C C . ASN A 1 88 ? 3.185 10.377 15.771 1.00 95.69 88 ASN A C 1
ATOM 654 O O . ASN A 1 88 ? 2.848 10.014 16.897 1.00 95.69 88 ASN A O 1
ATOM 658 N N . ASP A 1 89 ? 2.431 11.205 15.043 1.00 97.00 89 ASP A N 1
ATOM 659 C CA . ASP A 1 89 ? 1.137 11.726 15.465 1.00 97.00 89 ASP A CA 1
ATOM 6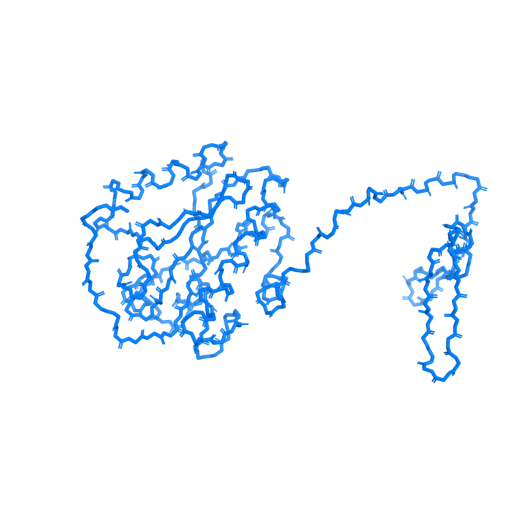60 C C . ASP A 1 89 ? 0.030 10.726 15.101 1.00 97.00 89 ASP A C 1
ATOM 662 O O . ASP A 1 89 ? -0.252 10.476 13.928 1.00 97.00 89 ASP A O 1
ATOM 666 N N . LYS A 1 90 ? -0.635 10.163 16.118 1.00 95.38 90 LYS A N 1
ATOM 667 C CA . LYS A 1 90 ? -1.725 9.194 15.921 1.00 95.38 90 LYS A CA 1
ATOM 668 C C . LYS A 1 90 ? -2.953 9.796 15.231 1.00 95.38 90 LYS A C 1
ATOM 670 O O . LYS A 1 90 ? -3.660 9.082 14.523 1.00 95.38 90 LYS A O 1
ATOM 675 N N . GLY A 1 91 ? -3.241 11.076 15.448 1.00 94.75 91 GLY A N 1
ATOM 676 C CA . GLY A 1 91 ? -4.330 11.787 14.783 1.00 94.75 91 GLY A CA 1
ATOM 677 C C . GLY A 1 91 ? -4.040 11.990 13.299 1.00 94.75 91 GLY A C 1
ATOM 678 O O . GLY A 1 91 ? -4.914 11.746 12.466 1.00 94.75 91 GLY A O 1
ATOM 679 N N . GLN A 1 92 ? -2.802 12.354 12.961 1.00 96.62 92 GLN A N 1
ATOM 680 C CA . GLN A 1 92 ? -2.354 12.415 11.571 1.00 96.62 92 GLN A CA 1
ATOM 681 C C . GLN A 1 92 ? -2.364 11.023 10.928 1.00 96.62 92 GLN A C 1
ATOM 683 O O . GLN A 1 92 ? -2.933 10.862 9.849 1.00 96.62 92 GLN A O 1
ATOM 688 N N . PHE A 1 93 ? -1.831 10.008 11.618 1.00 98.19 93 PHE A N 1
ATOM 689 C CA . PHE A 1 93 ? -1.801 8.632 11.127 1.00 98.19 93 PHE A CA 1
ATOM 690 C C . PHE A 1 93 ? -3.195 8.123 10.758 1.00 98.19 93 PHE A C 1
ATOM 692 O O . PHE A 1 93 ? -3.349 7.522 9.705 1.00 98.19 93 PHE A O 1
ATOM 699 N N . LYS A 1 94 ? -4.229 8.390 11.567 1.00 96.88 94 LYS A N 1
ATOM 700 C CA . LYS A 1 94 ? -5.607 7.979 11.240 1.00 96.88 94 LYS A CA 1
ATOM 701 C C . LYS A 1 94 ? -6.077 8.532 9.890 1.00 96.88 94 LYS A C 1
ATOM 703 O O . LYS A 1 94 ? -6.698 7.804 9.121 1.00 96.88 94 LYS A O 1
ATOM 708 N N . LYS A 1 95 ? -5.764 9.798 9.593 1.00 97.50 95 LYS A N 1
ATOM 709 C CA . LYS A 1 95 ? -6.110 10.443 8.315 1.00 97.50 95 LYS A CA 1
ATOM 710 C C . LYS A 1 95 ? -5.286 9.872 7.162 1.00 97.50 95 LYS A C 1
ATOM 712 O O . LYS A 1 95 ? -5.841 9.544 6.118 1.00 97.50 95 LYS A O 1
ATOM 717 N N . ASP A 1 96 ? -3.981 9.716 7.378 1.00 98.50 96 ASP A N 1
ATOM 718 C CA . ASP A 1 96 ? -3.052 9.141 6.401 1.00 98.50 96 ASP A CA 1
ATOM 719 C C . ASP A 1 96 ? -3.452 7.698 6.053 1.00 98.50 96 ASP A C 1
ATOM 721 O O . ASP A 1 96 ? -3.554 7.343 4.882 1.00 98.50 96 ASP A O 1
ATOM 725 N N . TYR A 1 97 ? -3.768 6.886 7.061 1.00 98.75 97 TYR A N 1
ATOM 726 C CA . TYR A 1 97 ? -4.215 5.507 6.906 1.00 98.75 97 TYR A CA 1
ATOM 727 C C . TYR A 1 97 ? -5.551 5.416 6.165 1.00 98.75 97 TYR A C 1
ATOM 729 O O . TYR A 1 97 ? -5.682 4.607 5.251 1.00 98.75 97 TYR A O 1
ATOM 737 N N . ALA A 1 98 ? -6.524 6.278 6.478 1.00 98.06 98 ALA A N 1
ATOM 738 C CA . ALA A 1 98 ? -7.797 6.295 5.761 1.00 98.06 98 ALA A CA 1
ATOM 739 C C . ALA A 1 98 ? -7.630 6.609 4.267 1.00 98.06 98 ALA A C 1
ATOM 741 O O . ALA A 1 98 ? -8.165 5.889 3.420 1.00 98.06 98 ALA A O 1
ATOM 742 N N . ALA A 1 99 ? -6.826 7.624 3.939 1.00 98.38 99 ALA A N 1
ATOM 743 C CA . ALA A 1 99 ? -6.487 7.954 2.558 1.00 98.38 99 ALA A CA 1
ATOM 744 C C . ALA A 1 99 ? -5.725 6.812 1.863 1.00 98.38 99 ALA A C 1
ATOM 746 O O . ALA A 1 99 ? -5.980 6.508 0.698 1.00 98.38 99 ALA A O 1
ATOM 747 N N . TYR A 1 100 ? -4.832 6.139 2.588 1.00 98.88 100 TYR A N 1
ATOM 748 C CA . TYR A 1 100 ? -4.050 5.013 2.089 1.00 98.88 100 TYR A CA 1
ATOM 749 C C . TYR A 1 100 ? -4.920 3.797 1.748 1.00 98.88 100 TYR A C 1
ATOM 751 O O . TYR A 1 100 ? -4.798 3.243 0.654 1.00 98.88 100 TYR A O 1
ATOM 759 N N . ILE A 1 101 ? -5.852 3.421 2.632 1.00 98.88 101 ILE A N 1
ATOM 760 C CA . ILE A 1 101 ? -6.818 2.342 2.380 1.00 98.88 101 ILE A CA 1
ATOM 761 C C . ILE A 1 101 ? -7.711 2.675 1.189 1.00 98.88 101 ILE A C 1
ATOM 763 O O . ILE A 1 101 ? -7.893 1.830 0.310 1.00 98.88 101 ILE A O 1
ATOM 767 N N . TRP A 1 102 ? -8.245 3.897 1.137 1.00 98.56 102 TRP A N 1
ATOM 768 C CA . TRP A 1 102 ? -9.071 4.343 0.019 1.00 98.56 102 TRP A CA 1
ATOM 769 C C . TRP A 1 102 ? -8.310 4.238 -1.309 1.00 98.56 102 TRP A C 1
ATOM 771 O O . TRP A 1 102 ? -8.773 3.567 -2.229 1.00 98.56 102 TRP A O 1
ATOM 781 N N . LEU A 1 103 ? -7.099 4.797 -1.379 1.00 98.88 103 LEU A N 1
ATOM 782 C CA . LEU A 1 103 ? -6.306 4.835 -2.606 1.00 98.88 103 LEU A CA 1
ATOM 783 C C . LEU A 1 103 ? -5.921 3.437 -3.105 1.00 98.88 103 LEU A C 1
ATOM 785 O O . LEU A 1 103 ? -6.054 3.154 -4.294 1.00 98.88 103 LEU A O 1
ATOM 789 N N . LEU A 1 104 ? -5.473 2.544 -2.216 1.00 98.94 104 LEU A N 1
ATOM 790 C CA . LEU A 1 104 ? -5.137 1.165 -2.589 1.00 98.94 104 LEU A CA 1
ATOM 791 C C . LEU A 1 104 ? -6.338 0.436 -3.204 1.00 98.94 104 LEU A C 1
ATOM 793 O O . LEU A 1 104 ? -6.188 -0.287 -4.191 1.00 98.94 104 LEU A O 1
ATOM 797 N N . ARG A 1 105 ? -7.531 0.638 -2.632 1.00 98.75 105 ARG A N 1
ATOM 798 C CA . ARG A 1 105 ? -8.777 0.046 -3.128 1.00 98.75 105 ARG A CA 1
ATOM 799 C C . ARG A 1 105 ? -9.175 0.627 -4.481 1.00 98.75 105 ARG A C 1
ATOM 801 O O . ARG A 1 105 ? -9.530 -0.146 -5.368 1.00 98.75 105 ARG A O 1
ATOM 808 N N . GLU A 1 106 ? -9.099 1.944 -4.657 1.00 98.69 106 GLU A N 1
ATOM 809 C CA . GLU A 1 106 ? -9.433 2.595 -5.930 1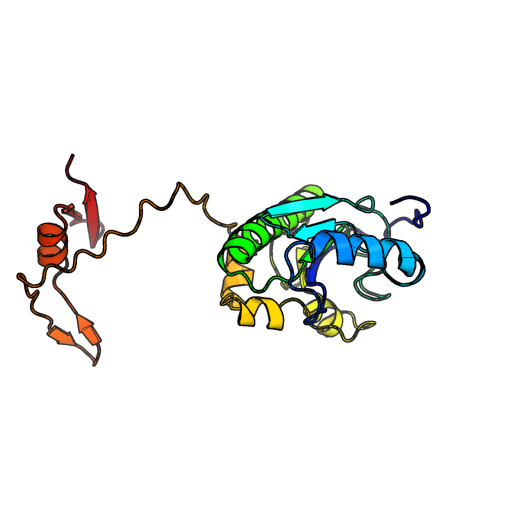.00 98.69 106 GLU A CA 1
ATOM 810 C C . GLU A 1 106 ? -8.486 2.173 -7.055 1.00 98.69 106 GLU A C 1
ATOM 812 O O . GLU A 1 106 ? -8.949 1.755 -8.112 1.00 98.69 106 GLU A O 1
ATOM 817 N N . LEU A 1 107 ? -7.175 2.138 -6.804 1.00 98.88 107 LEU A N 1
ATOM 818 C CA . LEU A 1 107 ? -6.194 1.682 -7.793 1.00 98.88 107 LEU A CA 1
ATOM 819 C C . LEU A 1 107 ? -6.405 0.217 -8.195 1.00 98.88 107 LEU A C 1
ATOM 821 O O . LEU A 1 107 ? -6.198 -0.145 -9.351 1.00 98.88 107 LEU A O 1
ATOM 825 N N . ALA A 1 108 ? -6.825 -0.641 -7.260 1.00 98.81 108 ALA A N 1
ATOM 826 C CA . ALA A 1 108 ? -7.149 -2.030 -7.572 1.00 98.81 108 ALA A CA 1
ATOM 827 C C . ALA A 1 108 ? -8.401 -2.143 -8.460 1.00 98.81 108 ALA A C 1
ATOM 829 O O . ALA A 1 108 ? -8.409 -2.928 -9.410 1.00 98.81 108 ALA A O 1
ATOM 830 N N . LYS A 1 109 ? -9.435 -1.333 -8.197 1.00 98.62 109 LYS A N 1
ATOM 831 C CA . LYS A 1 109 ? -10.636 -1.264 -9.046 1.00 98.62 109 LYS A CA 1
ATOM 832 C C . LYS A 1 109 ? -10.309 -0.730 -10.437 1.00 98.62 109 LYS A C 1
ATOM 834 O O . LYS A 1 109 ? -10.730 -1.330 -11.420 1.00 98.62 109 LYS A O 1
ATOM 839 N N . GLU A 1 110 ? -9.529 0.346 -10.519 1.00 98.38 110 GLU A N 1
ATOM 840 C CA . GLU A 1 110 ? -9.081 0.954 -11.777 1.00 98.38 110 GLU A CA 1
ATOM 841 C C . GLU A 1 110 ? -8.302 -0.054 -12.636 1.00 98.38 110 GLU A C 1
ATOM 843 O O . GLU A 1 110 ? -8.553 -0.200 -13.830 1.00 98.38 110 GLU A O 1
ATOM 848 N N . ALA A 1 111 ? -7.430 -0.840 -12.003 1.00 98.19 111 ALA A N 1
ATOM 849 C CA . ALA A 1 111 ? -6.678 -1.918 -12.638 1.00 98.19 111 ALA A CA 1
ATOM 850 C C . ALA A 1 111 ? -7.512 -3.173 -12.967 1.00 98.19 111 ALA A C 1
ATOM 852 O O . ALA A 1 111 ? -6.966 -4.131 -13.518 1.00 98.19 111 ALA A O 1
ATOM 853 N N . CYS A 1 112 ? -8.800 -3.206 -12.605 1.00 98.38 112 CYS A N 1
ATOM 854 C CA . CYS A 1 112 ? -9.674 -4.374 -12.724 1.00 98.38 112 CYS A CA 1
ATOM 855 C C . CYS A 1 112 ? -9.109 -5.636 -12.033 1.00 98.38 112 CYS A C 1
ATOM 857 O O . CYS A 1 112 ? -9.242 -6.749 -12.547 1.00 98.38 112 CYS A O 1
ATOM 859 N N . ILE A 1 113 ? -8.476 -5.482 -10.862 1.00 98.50 113 ILE A N 1
ATOM 860 C CA . ILE A 1 113 ? -7.954 -6.593 -10.047 1.00 98.50 113 ILE A CA 1
ATOM 861 C C . ILE A 1 113 ? -8.721 -6.732 -8.718 1.00 98.50 113 ILE A C 1
ATOM 863 O O . ILE A 1 113 ? -9.322 -5.769 -8.240 1.00 98.50 113 ILE A O 1
ATOM 867 N N . PRO A 1 114 ? -8.704 -7.917 -8.076 1.00 98.62 114 PRO A N 1
ATOM 868 C CA . PRO A 1 114 ? -9.406 -8.1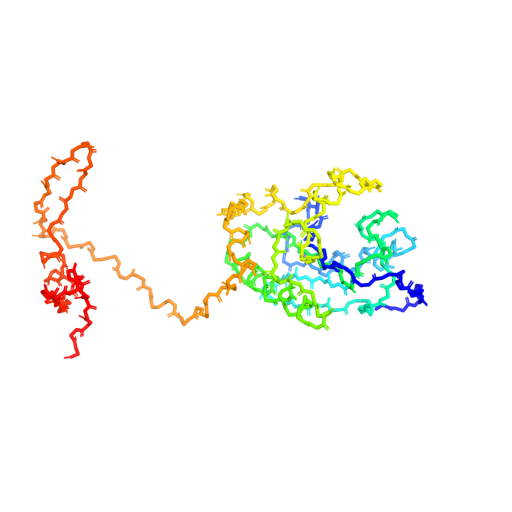24 -6.813 1.00 98.62 114 PRO A CA 1
ATOM 869 C C . PRO A 1 114 ? -8.935 -7.191 -5.691 1.00 98.62 114 PRO A C 1
ATOM 871 O O . PRO A 1 114 ? -7.738 -7.038 -5.439 1.00 98.62 114 PRO A O 1
ATOM 874 N N . VAL A 1 115 ? -9.891 -6.648 -4.938 1.00 98.19 115 VAL A N 1
ATOM 875 C CA . VAL A 1 115 ? -9.634 -5.827 -3.747 1.00 98.19 115 VAL A CA 1
ATOM 876 C C . VAL A 1 115 ? -9.442 -6.733 -2.524 1.00 98.19 115 VAL A C 1
ATOM 878 O O . VAL A 1 115 ? -10.273 -6.812 -1.622 1.00 98.19 115 VAL A O 1
ATOM 881 N N . VAL A 1 116 ? -8.352 -7.497 -2.539 1.00 97.31 116 VAL A N 1
ATOM 882 C CA . VAL A 1 116 ? -7.970 -8.435 -1.476 1.00 97.31 116 VAL A CA 1
ATOM 883 C C . VAL A 1 116 ? -6.477 -8.288 -1.216 1.00 97.31 116 VAL A C 1
ATOM 885 O O . VAL A 1 116 ? -5.687 -8.351 -2.159 1.00 97.31 116 VAL A O 1
ATOM 888 N N . LEU A 1 117 ? -6.101 -8.112 0.053 1.00 98.75 117 LEU A N 1
ATOM 889 C CA . LEU A 1 117 ? -4.705 -8.001 0.473 1.00 98.75 117 LEU A CA 1
ATOM 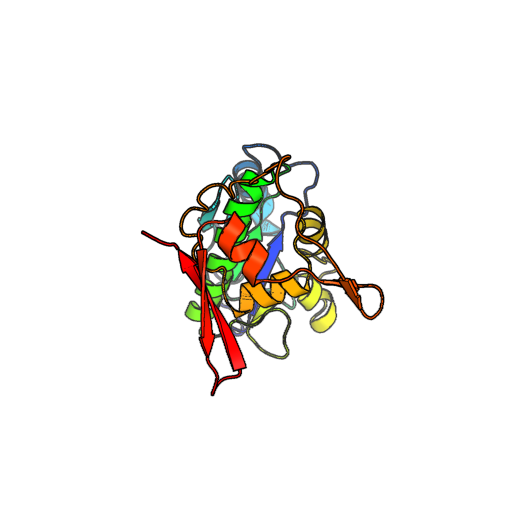890 C C . LEU A 1 117 ? -4.059 -9.384 0.620 1.00 98.75 117 LEU A C 1
ATOM 892 O O . LEU A 1 117 ? -4.604 -10.252 1.301 1.00 98.75 117 LEU A O 1
ATOM 896 N N . ASP A 1 118 ? -2.882 -9.568 0.020 1.00 98.62 118 ASP A N 1
ATOM 897 C CA . ASP A 1 118 ? -1.984 -10.720 0.220 1.00 98.62 118 ASP A CA 1
ATOM 898 C C . ASP A 1 118 ? -2.605 -12.103 -0.063 1.00 98.62 118 ASP A C 1
ATOM 900 O O . ASP A 1 118 ? -2.056 -13.137 0.319 1.00 98.62 118 ASP A O 1
ATOM 904 N N . GLY A 1 119 ? -3.729 -12.140 -0.785 1.00 96.06 119 GLY A N 1
ATOM 905 C CA . GLY A 1 119 ? -4.353 -13.376 -1.257 1.00 96.06 119 GLY A CA 1
ATOM 906 C C . GLY A 1 119 ? -3.547 -14.077 -2.356 1.00 96.06 119 GLY A C 1
ATOM 907 O O . GLY A 1 119 ? -2.545 -13.559 -2.860 1.00 96.06 119 GLY A O 1
ATOM 908 N N . THR A 1 120 ? -4.011 -15.248 -2.779 1.00 94.44 120 THR A N 1
ATOM 909 C CA . THR A 1 120 ? -3.479 -15.928 -3.966 1.00 94.44 120 THR A CA 1
ATOM 910 C C . THR A 1 120 ? -3.843 -15.157 -5.242 1.00 94.44 120 THR A C 1
ATOM 912 O O . THR A 1 120 ? -4.868 -14.482 -5.307 1.00 94.44 120 THR A O 1
ATOM 915 N N . GLY A 1 121 ? -2.991 -15.224 -6.269 1.00 96.69 121 GLY A N 1
ATOM 916 C CA . GLY A 1 121 ? -3.244 -14.560 -7.555 1.00 96.69 121 GLY A CA 1
ATOM 917 C C . GLY A 1 121 ? -3.190 -13.026 -7.502 1.00 96.69 121 GLY A C 1
ATOM 918 O O . GLY A 1 121 ? -2.450 -12.444 -6.706 1.00 96.69 121 GLY A O 1
ATOM 919 N N . ASN A 1 122 ? -3.948 -12.372 -8.385 1.00 98.56 122 ASN A N 1
ATOM 920 C CA . ASN A 1 122 ? -3.969 -10.913 -8.549 1.00 98.56 122 ASN A CA 1
ATOM 921 C C . ASN A 1 122 ? -4.592 -10.199 -7.336 1.00 98.56 122 ASN A C 1
ATOM 923 O O . ASN A 1 122 ? -5.359 -10.789 -6.578 1.00 98.56 122 ASN A O 1
ATOM 927 N N . GLY A 1 123 ? -4.279 -8.917 -7.168 1.00 98.75 123 GLY A N 1
ATOM 928 C CA . GLY A 1 123 ? -4.872 -8.062 -6.138 1.00 98.75 123 GLY A CA 1
ATOM 929 C C . GLY A 1 123 ? -3.855 -7.162 -5.448 1.00 98.75 123 GLY A C 1
ATOM 930 O O . GLY A 1 123 ? -2.736 -6.986 -5.931 1.00 98.75 123 GLY A O 1
ATOM 931 N N . ILE A 1 124 ? -4.235 -6.604 -4.305 1.00 98.94 124 ILE A N 1
ATOM 932 C CA . ILE A 1 124 ? -3.362 -5.723 -3.523 1.00 98.94 124 ILE A CA 1
ATOM 933 C C . ILE A 1 124 ? -2.343 -6.585 -2.769 1.00 98.94 124 ILE A C 1
ATOM 935 O O . ILE A 1 124 ? -2.721 -7.577 -2.144 1.00 98.94 124 ILE A O 1
ATOM 939 N N . LYS A 1 125 ? -1.056 -6.237 -2.828 1.00 98.94 125 LYS A N 1
ATOM 940 C CA . LYS A 1 125 ? 0.031 -6.974 -2.164 1.00 98.94 125 LYS A CA 1
ATOM 941 C C . LYS A 1 125 ? 0.857 -6.043 -1.287 1.00 98.94 125 LYS A C 1
ATOM 943 O O . LYS A 1 125 ? 1.170 -4.932 -1.692 1.00 98.94 125 LYS A O 1
ATOM 948 N N . SER A 1 126 ? 1.256 -6.503 -0.114 1.00 98.88 126 SER A N 1
ATOM 949 C CA . SER A 1 126 ? 2.330 -5.886 0.661 1.00 98.88 126 SER A CA 1
ATOM 950 C C . SER A 1 126 ? 3.683 -6.134 -0.007 1.00 98.88 126 SER A C 1
ATOM 952 O O . SER A 1 126 ? 3.864 -7.109 -0.748 1.00 98.88 126 SER A O 1
ATOM 954 N N . HIS A 1 127 ? 4.678 -5.306 0.302 1.00 98.69 127 HIS A N 1
ATOM 955 C CA . HIS A 1 127 ? 6.051 -5.574 -0.126 1.00 98.69 127 HIS A CA 1
ATOM 956 C C . HIS A 1 127 ? 6.575 -6.894 0.461 1.00 98.69 127 HIS A C 1
ATOM 958 O O . HIS A 1 127 ? 7.253 -7.662 -0.227 1.00 98.69 127 HIS A O 1
ATOM 964 N N . ARG A 1 128 ? 6.166 -7.227 1.694 1.00 98.75 128 ARG A N 1
ATOM 965 C CA . ARG A 1 128 ? 6.453 -8.533 2.305 1.00 98.75 128 ARG A CA 1
ATOM 966 C C . ARG A 1 128 ? 5.956 -9.699 1.452 1.00 98.75 128 ARG A C 1
ATOM 968 O O . ARG A 1 128 ? 6.695 -10.660 1.259 1.00 98.75 128 ARG A O 1
ATOM 975 N N . TRP A 1 129 ? 4.740 -9.622 0.912 1.00 98.75 129 TRP A N 1
ATOM 976 C CA . TRP A 1 129 ? 4.206 -10.682 0.056 1.00 98.75 129 TRP A CA 1
ATOM 977 C C . TRP A 1 129 ? 5.064 -10.874 -1.197 1.00 98.75 129 TRP A C 1
ATOM 979 O O . TRP A 1 129 ? 5.318 -12.012 -1.590 1.00 98.75 129 TRP A O 1
ATOM 989 N N . ILE A 1 130 ? 5.569 -9.788 -1.789 1.00 98.69 130 ILE A N 1
ATOM 990 C CA . ILE A 1 130 ? 6.492 -9.854 -2.931 1.00 98.69 130 ILE A CA 1
ATOM 991 C C . ILE A 1 130 ? 7.797 -10.560 -2.537 1.00 98.69 130 ILE A C 1
ATOM 993 O O . ILE A 1 130 ? 8.207 -11.494 -3.229 1.00 98.69 130 ILE A O 1
ATOM 997 N N . THR A 1 131 ? 8.406 -10.195 -1.405 1.00 98.50 131 THR A N 1
ATOM 998 C CA . THR A 1 131 ? 9.588 -10.884 -0.846 1.00 98.50 131 THR A CA 1
ATOM 999 C C . THR A 1 131 ? 9.337 -12.380 -0.664 1.00 98.50 131 THR A C 1
ATOM 1001 O O . THR A 1 131 ? 10.163 -13.221 -1.037 1.00 98.50 131 THR A O 1
ATOM 1004 N N . ASP A 1 132 ? 8.181 -12.746 -0.124 1.00 98.38 132 ASP A N 1
ATOM 1005 C CA . ASP A 1 132 ? 7.897 -14.127 0.244 1.00 98.38 132 ASP A CA 1
ATOM 1006 C C . ASP A 1 132 ? 7.533 -14.990 -0.982 1.00 98.38 132 ASP A C 1
ATOM 1008 O O . ASP A 1 132 ? 7.979 -16.138 -1.053 1.00 98.38 132 ASP A O 1
ATOM 1012 N N . ASN A 1 133 ? 6.850 -14.427 -1.990 1.00 98.44 133 ASN A N 1
ATOM 1013 C CA . ASN A 1 133 ? 6.275 -15.180 -3.116 1.00 98.44 133 ASN A CA 1
ATOM 1014 C C . ASN A 1 133 ? 6.989 -14.981 -4.461 1.00 98.44 133 ASN A C 1
ATOM 1016 O O . ASN A 1 133 ? 7.074 -15.923 -5.245 1.00 98.44 133 ASN A O 1
ATOM 1020 N N . LEU A 1 134 ? 7.492 -13.778 -4.756 1.00 97.69 134 LEU A N 1
ATOM 1021 C CA . LEU A 1 134 ? 8.142 -13.470 -6.041 1.00 97.69 134 LEU A CA 1
ATOM 1022 C C . LEU A 1 134 ? 9.662 -13.332 -5.934 1.00 97.69 134 LEU A C 1
ATOM 1024 O O . LEU A 1 134 ? 10.351 -13.484 -6.945 1.00 97.69 134 LEU A O 1
ATOM 1028 N N . LYS A 1 135 ? 10.185 -13.079 -4.724 1.00 95.69 135 LYS A N 1
ATOM 1029 C CA . LYS A 1 135 ? 11.603 -12.777 -4.464 1.00 95.69 135 LYS A CA 1
ATOM 1030 C C . LYS A 1 135 ? 12.051 -11.511 -5.220 1.00 95.69 135 LYS A C 1
ATOM 1032 O O . LYS A 1 135 ? 11.243 -10.753 -5.750 1.00 95.69 135 LYS A O 1
ATOM 1037 N N . GLY A 1 136 ? 13.358 -11.242 -5.243 1.00 94.00 136 GLY A N 1
ATOM 1038 C CA . GLY A 1 136 ? 13.928 -10.062 -5.914 1.00 94.00 136 GLY A CA 1
ATOM 1039 C C . GLY A 1 136 ? 13.879 -8.766 -5.093 1.00 94.00 136 GLY A C 1
ATOM 1040 O O . GLY A 1 136 ? 14.233 -7.710 -5.609 1.00 94.00 136 GLY A O 1
ATOM 1041 N N . THR A 1 137 ? 13.459 -8.861 -3.833 1.00 97.69 137 THR A N 1
ATOM 1042 C CA . THR A 1 137 ? 13.528 -7.843 -2.777 1.00 97.69 137 THR A CA 1
ATOM 1043 C C . THR A 1 137 ? 13.521 -8.564 -1.422 1.00 97.69 137 THR A C 1
ATOM 1045 O O . THR A 1 137 ? 13.160 -9.743 -1.355 1.00 97.69 137 THR A O 1
ATOM 1048 N N . THR A 1 138 ? 13.983 -7.894 -0.368 1.00 97.94 138 THR A N 1
ATOM 1049 C CA . THR A 1 138 ? 14.020 -8.402 1.020 1.00 97.94 138 THR A CA 1
ATOM 1050 C C . THR A 1 138 ? 13.148 -7.582 1.971 1.00 97.94 138 THR A C 1
ATOM 1052 O O . THR A 1 138 ? 13.065 -7.880 3.163 1.00 97.94 138 THR A O 1
ATOM 1055 N N . HIS A 1 139 ? 12.507 -6.541 1.452 1.00 97.62 139 HIS A N 1
ATOM 1056 C CA . HIS A 1 139 ? 11.703 -5.602 2.216 1.00 97.62 139 HIS A CA 1
ATOM 1057 C C . HIS A 1 139 ? 10.401 -6.247 2.716 1.00 97.62 139 HIS A C 1
ATOM 1059 O O . HIS A 1 139 ? 9.858 -7.170 2.099 1.00 97.62 139 HIS A O 1
ATOM 1065 N N . ARG A 1 140 ? 9.912 -5.796 3.876 1.00 98.06 140 ARG A N 1
ATOM 1066 C CA . ARG A 1 140 ? 8.766 -6.417 4.572 1.00 98.06 140 ARG A CA 1
ATOM 1067 C C . ARG A 1 140 ? 7.704 -5.418 5.041 1.00 98.06 140 ARG A C 1
ATOM 1069 O O . ARG A 1 140 ? 6.848 -5.776 5.850 1.00 98.06 140 ARG A O 1
ATOM 1076 N N . ASP A 1 141 ? 7.756 -4.190 4.543 1.00 98.62 141 ASP A N 1
ATOM 1077 C CA . ASP A 1 141 ? 6.714 -3.180 4.707 1.00 98.62 141 ASP A CA 1
ATOM 1078 C C . ASP A 1 141 ? 5.333 -3.667 4.208 1.00 98.62 141 ASP A C 1
ATOM 1080 O O . ASP A 1 141 ? 5.262 -4.556 3.346 1.00 98.62 141 ASP A O 1
ATOM 1084 N N . PRO A 1 142 ? 4.221 -3.120 4.750 1.00 98.62 142 PRO A N 1
ATOM 1085 C CA . PRO A 1 142 ? 4.148 -2.028 5.737 1.00 98.62 142 PRO A CA 1
ATOM 1086 C C . PRO A 1 142 ? 3.907 -2.468 7.193 1.00 98.62 142 PRO A C 1
ATOM 1088 O O . PRO A 1 142 ? 3.692 -1.642 8.081 1.00 98.62 142 PRO A O 1
ATOM 1091 N N . TYR A 1 143 ? 3.937 -3.773 7.461 1.00 98.69 143 TYR A N 1
ATOM 1092 C CA . TYR A 1 143 ? 3.364 -4.360 8.674 1.00 98.69 143 TYR A CA 1
ATOM 1093 C C . TYR A 1 143 ? 3.946 -3.861 9.999 1.00 98.69 143 TYR A C 1
ATOM 1095 O O . TYR A 1 143 ? 3.185 -3.583 10.920 1.00 98.69 143 TYR A O 1
ATOM 1103 N N . SER A 1 144 ? 5.269 -3.718 10.121 1.00 98.00 144 SER A N 1
ATOM 1104 C CA . SER A 1 144 ? 5.880 -3.291 11.390 1.00 98.00 144 SER A CA 1
ATOM 1105 C C . SER A 1 144 ? 5.511 -1.853 11.760 1.00 98.00 144 SER A C 1
ATOM 1107 O O . SER A 1 144 ? 5.230 -1.569 12.925 1.00 98.00 144 SER A O 1
ATOM 1109 N N . TYR A 1 145 ? 5.459 -0.954 10.775 1.00 98.56 145 TYR A N 1
ATOM 1110 C CA . TYR A 1 145 ? 5.023 0.421 10.989 1.00 98.56 145 TYR A CA 1
ATOM 1111 C C . TYR A 1 145 ? 3.530 0.486 11.330 1.00 98.56 145 TYR A C 1
ATOM 1113 O O . TYR A 1 145 ? 3.164 1.112 12.325 1.00 98.56 145 TYR A O 1
ATOM 1121 N N . LEU A 1 146 ? 2.677 -0.222 10.582 1.00 98.56 146 LEU A N 1
ATOM 1122 C CA . LEU A 1 146 ? 1.242 -0.291 10.875 1.00 98.56 146 LEU A CA 1
ATOM 1123 C C . LEU A 1 146 ? 0.974 -0.836 12.287 1.00 98.56 146 LEU A C 1
ATOM 1125 O O . LEU A 1 146 ? 0.208 -0.234 13.042 1.00 98.56 146 LEU A O 1
ATOM 1129 N N . ALA A 1 147 ? 1.680 -1.895 12.690 1.00 98.00 147 ALA A N 1
ATOM 1130 C CA . ALA A 1 147 ? 1.581 -2.458 14.034 1.00 98.00 147 ALA A CA 1
ATOM 1131 C C . ALA A 1 147 ? 1.991 -1.448 15.116 1.00 98.00 147 ALA A C 1
ATOM 1133 O O . ALA A 1 147 ? 1.312 -1.334 16.136 1.00 98.00 147 ALA A O 1
ATOM 1134 N N . SER A 1 148 ? 3.042 -0.653 14.878 1.00 97.00 148 SER A N 1
ATOM 1135 C CA . SER A 1 148 ? 3.458 0.414 15.805 1.00 97.00 148 SER A CA 1
ATOM 1136 C C . SER A 1 148 ? 2.392 1.502 15.998 1.00 97.00 148 SER A C 1
ATOM 1138 O O . SER A 1 148 ? 2.368 2.177 17.027 1.00 97.00 148 SER A O 1
ATOM 1140 N N . MET A 1 149 ? 1.469 1.623 15.040 1.00 96.81 149 MET A N 1
ATOM 1141 C CA . MET A 1 149 ? 0.339 2.549 15.061 1.00 96.81 149 MET A CA 1
ATOM 1142 C C . MET A 1 149 ? -0.978 1.911 15.519 1.00 96.81 149 MET A C 1
ATOM 1144 O O . MET A 1 149 ? -2.010 2.581 15.553 1.00 96.81 149 MET A O 1
ATOM 1148 N N . GLY A 1 150 ? -0.944 0.641 15.932 1.00 95.94 150 GLY A N 1
ATOM 1149 C CA . GLY A 1 150 ? -2.106 -0.083 16.445 1.00 95.94 150 GLY A CA 1
ATOM 1150 C C . GLY A 1 150 ? -2.949 -0.781 15.378 1.00 95.94 150 GLY A C 1
ATOM 1151 O O . GLY A 1 150 ? -4.056 -1.210 15.685 1.00 95.94 150 GLY A O 1
ATOM 1152 N N . ILE A 1 151 ? -2.448 -0.916 14.148 1.00 96.62 151 ILE A N 1
ATOM 1153 C CA . ILE A 1 151 ? -3.112 -1.664 13.076 1.00 96.62 151 ILE A CA 1
ATOM 1154 C C . ILE A 1 151 ? -2.465 -3.045 12.961 1.00 96.62 151 ILE A C 1
ATOM 1156 O O . ILE A 1 151 ? -1.309 -3.168 12.553 1.00 96.62 151 ILE A O 1
ATOM 1160 N N . THR A 1 152 ? -3.208 -4.094 13.319 1.00 97.69 152 THR A N 1
ATOM 1161 C CA . THR A 1 152 ? -2.757 -5.480 13.124 1.00 97.69 152 THR A CA 1
ATOM 1162 C C . THR A 1 152 ? -2.808 -5.871 11.649 1.00 97.69 152 THR A C 1
ATOM 1164 O O . THR A 1 152 ? -3.453 -5.215 10.828 1.00 97.69 152 THR A O 1
ATOM 1167 N N . GLU A 1 153 ? -2.147 -6.970 11.288 1.00 96.81 153 GLU A N 1
ATOM 1168 C CA . GLU A 1 153 ? -2.207 -7.470 9.913 1.00 96.81 153 GLU A CA 1
ATOM 1169 C C . GLU A 1 153 ? -3.627 -7.890 9.523 1.00 96.81 153 GLU A C 1
ATOM 1171 O O . GLU A 1 153 ? -4.065 -7.650 8.398 1.00 96.81 153 GLU A O 1
ATOM 1176 N N . GLU A 1 154 ? -4.357 -8.500 10.456 1.00 94.56 154 GLU A N 1
ATOM 1177 C CA . GLU A 1 154 ? -5.750 -8.902 10.282 1.00 94.56 154 GLU A CA 1
ATOM 1178 C C . GLU A 1 154 ? -6.638 -7.683 10.048 1.00 94.56 154 GLU A C 1
ATOM 1180 O O . GLU A 1 154 ? -7.459 -7.705 9.129 1.00 94.56 154 GLU A O 1
ATOM 1185 N N . GLN A 1 155 ? -6.431 -6.609 10.819 1.00 96.38 155 GLN A N 1
ATOM 1186 C CA . GLN A 1 155 ? -7.159 -5.358 10.639 1.00 96.38 155 GLN A CA 1
ATOM 1187 C C . GLN A 1 155 ? -6.855 -4.753 9.268 1.00 96.38 155 GLN A C 1
ATOM 1189 O O . GLN A 1 155 ? -7.778 -4.435 8.529 1.00 96.38 155 GLN A O 1
ATOM 1194 N N . PHE A 1 156 ? -5.585 -4.706 8.857 1.00 98.44 156 PHE A N 1
ATOM 1195 C CA . PHE A 1 156 ? -5.225 -4.181 7.540 1.00 98.44 156 PHE A CA 1
ATOM 1196 C C . PHE A 1 156 ? -5.850 -4.985 6.391 1.00 98.44 156 PHE A C 1
ATOM 1198 O O . PHE A 1 156 ? -6.353 -4.408 5.425 1.00 98.44 156 PHE A O 1
ATOM 1205 N N . LYS A 1 157 ? -5.890 -6.320 6.494 1.00 97.06 157 LYS A N 1
ATOM 1206 C CA . LYS A 1 157 ? -6.589 -7.169 5.514 1.00 97.06 157 LYS A CA 1
ATOM 1207 C C . LYS A 1 157 ? -8.088 -6.878 5.480 1.00 97.06 157 LYS A C 1
ATOM 1209 O O . LYS A 1 157 ? -8.668 -6.838 4.393 1.00 97.06 157 LYS A O 1
ATOM 1214 N N . LEU A 1 158 ? -8.709 -6.691 6.645 1.00 95.44 158 LEU A N 1
ATOM 1215 C CA . LEU A 1 158 ? -10.130 -6.379 6.764 1.00 95.44 158 LEU A CA 1
ATOM 1216 C C . LEU A 1 158 ? -10.451 -5.007 6.159 1.00 95.44 158 LEU A C 1
ATOM 1218 O O . LEU A 1 158 ? -11.376 -4.906 5.356 1.00 95.44 158 LEU A O 1
ATOM 1222 N N . ASP A 1 159 ? -9.636 -4.001 6.462 1.00 96.81 159 ASP A N 1
ATOM 1223 C CA . ASP A 1 159 ? -9.779 -2.627 5.979 1.00 96.81 159 ASP A CA 1
ATOM 1224 C C . ASP A 1 159 ? -9.578 -2.543 4.467 1.00 96.81 159 ASP A C 1
ATOM 1226 O O . ASP A 1 159 ? -10.343 -1.882 3.767 1.00 96.81 159 ASP A O 1
ATOM 1230 N N . ILE A 1 160 ? -8.615 -3.288 3.914 1.00 98.06 160 ILE A N 1
ATOM 1231 C CA . ILE A 1 160 ? -8.478 -3.405 2.461 1.00 98.06 160 ILE A CA 1
ATOM 1232 C C . ILE A 1 160 ? -9.702 -4.068 1.848 1.00 98.06 160 ILE A C 1
ATOM 1234 O O . ILE A 1 160 ? -10.177 -3.588 0.825 1.00 98.06 160 ILE A O 1
ATOM 1238 N N . LYS A 1 161 ? -10.222 -5.151 2.431 1.00 94.69 161 LYS A N 1
ATOM 1239 C CA . LYS A 1 161 ? -11.350 -5.898 1.862 1.00 94.69 161 LYS A CA 1
ATOM 1240 C C . LYS A 1 161 ? -12.651 -5.095 1.907 1.00 94.69 161 LYS A C 1
ATOM 1242 O O . LYS A 1 161 ? -13.361 -5.005 0.904 1.00 94.69 161 LYS A O 1
ATOM 1247 N N . ASN A 1 162 ? -12.940 -4.475 3.042 1.00 93.31 162 ASN A N 1
ATOM 1248 C CA . ASN A 1 162 ? -14.229 -3.841 3.305 1.00 93.31 162 ASN A CA 1
ATOM 1249 C C . ASN A 1 162 ? -14.212 -2.333 3.020 1.00 93.31 162 ASN A C 1
ATOM 1251 O O . ASN A 1 162 ? -15.249 -1.761 2.695 1.00 93.31 162 ASN A O 1
ATOM 1255 N N . GLY A 1 163 ? -13.033 -1.711 3.028 1.00 91.69 163 GLY A N 1
ATOM 1256 C CA . GLY A 1 163 ? -12.903 -0.269 3.192 1.00 91.69 163 GLY A CA 1
ATOM 1257 C C . GLY A 1 163 ? -13.027 0.107 4.664 1.00 91.69 163 GLY A C 1
ATOM 1258 O O . GLY A 1 163 ? -13.424 -0.706 5.497 1.00 91.69 163 GLY A O 1
ATOM 1259 N N . LEU A 1 164 ? -12.695 1.355 4.971 1.00 88.88 164 LEU A N 1
ATOM 1260 C CA . LEU A 1 164 ? -13.099 1.946 6.238 1.00 88.88 164 LEU A CA 1
ATOM 1261 C C . LEU A 1 164 ? -14.532 2.444 6.057 1.00 88.88 164 LEU A C 1
ATOM 1263 O O . LEU A 1 164 ? -14.828 3.072 5.036 1.00 88.88 164 LEU A O 1
ATOM 1267 N N . GLU A 1 165 ? -15.423 2.149 7.003 1.00 65.62 165 GLU A N 1
ATOM 1268 C CA . GLU A 1 165 ? -16.709 2.846 7.047 1.00 65.62 165 GLU A CA 1
ATOM 1269 C C . GLU A 1 165 ? -16.425 4.351 7.073 1.00 65.62 165 GLU A C 1
ATOM 1271 O O . GLU A 1 165 ? -15.484 4.790 7.745 1.00 65.62 165 GLU A O 1
ATOM 1276 N N . GLU A 1 166 ? -17.189 5.141 6.310 1.00 49.41 166 GLU A N 1
ATOM 1277 C CA . GLU A 1 166 ? -17.119 6.591 6.451 1.00 49.41 166 GLU A CA 1
ATOM 1278 C C . GLU A 1 166 ? -17.318 6.901 7.928 1.00 49.41 166 GLU A C 1
ATOM 1280 O O . GLU A 1 166 ? -18.376 6.626 8.500 1.00 49.41 166 GLU A O 1
ATOM 1285 N N . VAL A 1 167 ? -16.283 7.461 8.550 1.00 41.56 167 VAL A N 1
ATOM 1286 C CA . VAL A 1 167 ? -16.416 8.066 9.862 1.00 41.56 167 VAL A CA 1
ATOM 1287 C C . VAL A 1 167 ? -17.339 9.260 9.649 1.00 41.56 167 VAL A C 1
ATOM 1289 O O . VAL A 1 167 ? -16.887 10.374 9.399 1.00 41.56 167 VAL A O 1
ATOM 1292 N N . LYS A 1 168 ? -18.656 9.036 9.726 1.00 34.78 168 LYS A N 1
ATOM 1293 C CA . LYS A 1 168 ? -19.556 10.075 10.215 1.00 34.78 168 LYS A CA 1
ATOM 1294 C C . LYS A 1 168 ? -18.922 10.525 11.514 1.00 34.78 168 LYS A C 1
ATOM 1296 O O . LYS A 1 168 ? -18.623 9.663 12.341 1.00 34.78 168 LYS A O 1
ATOM 1301 N N . GLU A 1 169 ? -18.611 11.818 11.603 1.00 35.62 169 GLU A N 1
ATOM 1302 C CA . GLU A 1 169 ? -17.976 12.438 12.763 1.00 35.62 169 GLU A CA 1
ATOM 1303 C C . GLU A 1 169 ? -18.347 11.685 14.034 1.00 35.62 169 GLU A C 1
ATOM 1305 O O . GLU A 1 169 ? -19.525 11.568 14.379 1.00 35.62 169 GLU A O 1
ATOM 1310 N N . VAL A 1 170 ? -17.335 11.121 14.693 1.00 39.28 170 VAL A N 1
ATOM 1311 C CA . VAL A 1 170 ? -17.509 10.574 16.029 1.00 39.28 170 VAL A CA 1
ATOM 1312 C C . VAL A 1 170 ? -17.939 11.764 16.878 1.00 39.28 170 VAL A C 1
ATOM 1314 O O . VAL A 1 170 ? -17.099 12.576 17.262 1.00 39.28 170 VAL A O 1
ATOM 1317 N N . GLN A 1 171 ? -19.242 11.896 17.142 1.00 35.28 171 GLN A N 1
ATOM 1318 C CA . GLN A 1 171 ? -19.680 12.599 18.337 1.00 35.28 171 GLN A CA 1
ATOM 1319 C C . GLN A 1 171 ? -18.882 11.978 19.473 1.00 35.28 171 GLN A C 1
ATOM 1321 O O . GLN A 1 171 ? -18.879 10.752 19.615 1.00 35.28 171 GLN A O 1
ATOM 1326 N N . GLU A 1 172 ? -18.129 12.812 20.191 1.00 36.25 172 GLU A N 1
ATOM 1327 C CA . GLU A 1 172 ? -17.321 12.392 21.328 1.00 36.25 172 GLU A CA 1
ATOM 1328 C C . GLU A 1 172 ? -18.098 11.357 22.136 1.00 36.25 172 GLU A C 1
ATOM 1330 O O . GLU A 1 172 ? -19.232 11.607 22.554 1.00 36.25 172 GLU A O 1
ATOM 1335 N N . ALA A 1 173 ? -17.510 10.174 22.322 1.00 44.00 173 ALA A N 1
ATOM 1336 C CA . ALA A 1 173 ? -18.077 9.196 23.226 1.00 44.00 173 ALA A CA 1
ATOM 1337 C C . ALA A 1 173 ? -18.169 9.870 24.598 1.00 44.00 173 ALA A C 1
ATOM 1339 O O . ALA A 1 173 ? -17.155 10.053 25.274 1.00 44.00 173 ALA A O 1
ATOM 1340 N N . LYS A 1 174 ? -19.378 10.279 24.995 1.00 42.59 174 LYS A N 1
ATOM 1341 C CA . LYS A 1 174 ? -19.649 10.720 26.358 1.00 42.59 174 LYS A CA 1
ATOM 1342 C C . LYS A 1 174 ? -19.324 9.537 27.255 1.00 42.59 174 LYS A C 1
ATOM 1344 O O . LYS A 1 174 ? -20.103 8.591 27.361 1.00 42.59 174 LYS A O 1
ATOM 1349 N N . VAL A 1 175 ? -18.161 9.581 27.896 1.00 43.09 175 VAL A N 1
ATOM 1350 C CA . VAL A 1 175 ? -17.887 8.745 29.056 1.00 43.09 175 VAL A CA 1
ATOM 1351 C C . VAL A 1 175 ? -18.866 9.212 30.126 1.00 43.09 175 VAL A C 1
ATOM 1353 O O . VAL A 1 175 ? -18.645 10.216 30.796 1.00 43.09 175 VAL A O 1
ATOM 1356 N N . MET A 1 176 ? -19.997 8.520 30.239 1.00 48.38 176 MET A N 1
ATOM 1357 C CA . MET A 1 176 ? -20.921 8.702 31.349 1.00 48.38 176 MET A CA 1
ATOM 1358 C C . MET A 1 176 ? -20.303 8.016 32.573 1.00 48.38 176 MET A C 1
ATOM 1360 O O . MET A 1 176 ? -20.674 6.898 32.923 1.00 48.38 176 MET A O 1
ATOM 1364 N N . LEU A 1 177 ? -19.326 8.666 33.209 1.00 44.25 177 LEU A N 1
ATOM 1365 C CA . LEU A 1 177 ? -18.975 8.374 34.598 1.00 44.25 177 LEU A CA 1
ATOM 1366 C C . LEU A 1 177 ? -20.142 8.867 35.448 1.00 44.25 177 LEU A C 1
ATOM 1368 O O . LEU A 1 177 ? -20.195 10.022 35.861 1.00 44.25 177 LEU A O 1
ATOM 1372 N N . ASN A 1 178 ? -21.147 8.013 35.614 1.00 49.47 178 ASN A N 1
ATOM 1373 C CA . ASN A 1 178 ? -22.200 8.266 36.578 1.00 49.47 178 ASN A CA 1
ATOM 1374 C C . ASN A 1 178 ? -21.781 7.590 37.883 1.00 49.47 178 ASN A C 1
ATOM 1376 O O . ASN A 1 178 ? -22.192 6.465 38.161 1.00 49.47 178 ASN A O 1
ATOM 1380 N N . ASP A 1 179 ? -20.955 8.279 38.675 1.00 54.56 179 ASP A N 1
ATOM 1381 C CA . ASP A 1 179 ? -20.434 7.798 39.970 1.00 54.56 179 ASP A CA 1
ATOM 1382 C C . ASP A 1 179 ? -21.549 7.436 40.979 1.00 54.56 179 ASP A C 1
ATOM 1384 O O . ASP A 1 179 ? -21.284 6.886 42.045 1.00 54.56 179 ASP A O 1
ATOM 1388 N N . ALA A 1 180 ? -22.815 7.713 40.644 1.00 56.06 180 ALA A N 1
ATOM 1389 C CA . ALA A 1 180 ? -23.983 7.462 41.478 1.00 56.06 180 ALA A CA 1
ATOM 1390 C C . ALA A 1 180 ? -24.783 6.185 41.139 1.00 56.06 180 ALA A C 1
ATOM 1392 O O . ALA A 1 180 ? -25.645 5.804 41.931 1.00 56.06 180 ALA A O 1
ATOM 1393 N N . LYS A 1 181 ? -24.563 5.518 39.992 1.00 64.31 181 LYS A N 1
ATOM 1394 C CA . LYS A 1 181 ? -25.360 4.335 39.595 1.00 64.31 181 LYS A CA 1
ATOM 1395 C C . LYS A 1 181 ? -24.478 3.134 39.270 1.00 64.31 181 LYS A C 1
ATOM 1397 O O . LYS A 1 181 ? -23.898 3.042 38.193 1.00 64.31 181 LYS A O 1
ATOM 1402 N N . THR A 1 182 ? -24.424 2.182 40.197 1.00 69.12 182 THR A N 1
ATOM 1403 C CA . THR A 1 182 ? -23.797 0.876 39.985 1.00 69.12 182 THR A CA 1
ATOM 1404 C C . THR A 1 182 ? -24.744 -0.047 39.217 1.00 69.12 182 THR A C 1
ATOM 1406 O O . THR A 1 182 ? -25.920 -0.170 39.556 1.00 69.12 182 THR A O 1
ATOM 1409 N N . ILE A 1 183 ? -24.234 -0.709 38.175 1.00 76.94 183 ILE A N 1
ATOM 1410 C CA . ILE A 1 183 ? -24.949 -1.786 37.479 1.00 76.94 183 ILE A CA 1
ATOM 1411 C C . ILE A 1 183 ? -24.400 -3.115 38.012 1.00 76.94 183 ILE A C 1
ATOM 1413 O O . ILE A 1 183 ? -23.188 -3.337 37.920 1.00 76.94 183 ILE A O 1
ATOM 1417 N N . PRO A 1 184 ? -25.236 -3.998 38.584 1.00 80.12 184 PRO A N 1
ATOM 1418 C CA . PRO A 1 184 ? -24.777 -5.290 39.068 1.00 80.12 184 PRO A CA 1
ATOM 1419 C C . PRO A 1 184 ? -24.277 -6.143 37.900 1.00 80.12 184 PRO A C 1
ATOM 1421 O O . PRO A 1 184 ? -24.929 -6.267 36.861 1.00 80.12 184 PRO A O 1
ATOM 1424 N N . ALA A 1 185 ? -23.110 -6.752 38.090 1.00 84.62 185 ALA A N 1
ATOM 1425 C CA . ALA A 1 185 ? -22.532 -7.679 37.136 1.00 84.62 185 ALA A CA 1
ATOM 1426 C C . ALA A 1 185 ? -22.588 -9.110 37.672 1.00 84.62 185 ALA A C 1
ATOM 1428 O O . ALA A 1 185 ? -22.478 -9.346 38.875 1.00 84.62 185 ALA A O 1
ATOM 1429 N N . VAL A 1 186 ? -22.714 -10.070 36.763 1.00 88.06 186 VAL A N 1
ATOM 1430 C CA . VAL A 1 186 ? -22.616 -11.500 37.059 1.00 88.06 186 VAL A CA 1
ATOM 1431 C C . VAL A 1 186 ? -21.384 -12.050 36.357 1.00 88.06 186 VAL A C 1
ATOM 1433 O O . VAL A 1 186 ? -21.108 -11.705 35.208 1.00 88.06 186 VAL A O 1
ATOM 1436 N N . ILE A 1 187 ? -20.635 -12.910 37.041 1.00 87.25 187 ILE A N 1
ATOM 1437 C CA . ILE A 1 187 ? -19.515 -13.627 36.434 1.00 87.25 187 ILE A CA 1
ATOM 1438 C C . ILE A 1 187 ? -20.024 -14.968 35.910 1.00 87.25 187 ILE A C 1
ATOM 1440 O O . ILE A 1 187 ? -20.553 -15.771 36.673 1.00 87.25 187 ILE A O 1
ATOM 1444 N N . ILE A 1 188 ? -19.850 -15.206 34.612 1.00 87.19 188 ILE A N 1
ATOM 1445 C CA . ILE A 1 188 ? -20.170 -16.473 33.943 1.00 87.19 188 ILE A CA 1
ATOM 1446 C C . ILE A 1 188 ? -18.928 -16.863 33.144 1.00 87.19 188 ILE A C 1
ATOM 1448 O O . ILE A 1 188 ? -18.413 -16.047 32.379 1.00 87.19 188 ILE A O 1
ATOM 1452 N N . ASP A 1 189 ? -18.401 -18.067 33.371 1.00 90.50 189 ASP A N 1
ATOM 1453 C CA . ASP A 1 189 ? -17.190 -18.593 32.717 1.00 90.50 189 ASP A CA 1
ATOM 1454 C C . ASP A 1 189 ? -15.981 -17.638 32.772 1.00 90.50 189 ASP A C 1
ATOM 1456 O O . ASP A 1 189 ? -15.265 -17.429 31.791 1.00 90.50 189 ASP A O 1
ATOM 1460 N N . GLY A 1 190 ? -15.773 -16.996 33.928 1.00 86.75 190 GLY A N 1
ATOM 1461 C CA . GLY A 1 190 ? -14.672 -16.049 34.142 1.00 86.75 190 GLY A CA 1
ATOM 1462 C C . GLY A 1 190 ? -14.828 -14.712 33.409 1.00 86.75 190 GLY A C 1
ATOM 1463 O O . GLY A 1 190 ? -13.895 -13.911 33.396 1.00 86.75 190 GLY A O 1
ATOM 1464 N N . ARG A 1 191 ? -15.992 -14.447 32.806 1.00 75.44 191 ARG A N 1
ATOM 1465 C CA . ARG A 1 191 ? -16.301 -13.186 32.128 1.00 75.44 191 ARG A CA 1
ATOM 1466 C C . ARG A 1 191 ? -17.382 -12.412 32.866 1.00 75.44 191 ARG A C 1
ATOM 1468 O O . ARG A 1 191 ? -18.404 -12.966 33.274 1.00 75.44 191 ARG A O 1
ATOM 1475 N N . THR A 1 192 ? -17.164 -11.109 32.980 1.00 89.19 192 THR A N 1
ATOM 1476 C CA . THR A 1 192 ? -18.136 -10.163 33.525 1.00 89.19 192 THR A CA 1
ATOM 1477 C C . THR A 1 192 ? -19.259 -9.926 32.525 1.00 89.19 192 THR A C 1
ATOM 1479 O O . THR A 1 192 ? -19.014 -9.514 31.394 1.00 89.19 192 THR A O 1
ATOM 1482 N N . HIS A 1 193 ? -20.492 -10.155 32.956 1.00 83.88 193 HIS A N 1
ATOM 1483 C CA . HIS A 1 193 ? -21.706 -9.886 32.201 1.00 83.88 193 HIS A CA 1
ATOM 1484 C C . HIS A 1 193 ? -22.531 -8.837 32.943 1.00 83.88 193 HIS A C 1
ATOM 1486 O O . HIS A 1 193 ? -22.711 -8.929 34.155 1.00 83.88 193 HIS A O 1
ATOM 1492 N N . VAL A 1 194 ? -23.050 -7.854 32.214 1.00 86.56 194 VAL A N 1
ATOM 1493 C CA . VAL A 1 194 ? -23.950 -6.818 32.740 1.00 86.56 194 VAL A CA 1
ATOM 1494 C C . VAL A 1 194 ? -25.287 -6.892 32.021 1.00 86.56 194 VAL A C 1
ATOM 1496 O O . VAL A 1 194 ? -25.352 -7.280 30.851 1.00 86.56 194 VAL A O 1
ATOM 1499 N N . GLN A 1 195 ? -26.366 -6.525 32.707 1.00 87.50 195 GLN A N 1
ATOM 1500 C CA . GLN A 1 195 ? -27.677 -6.513 32.075 1.00 87.50 195 GLN A CA 1
ATOM 1501 C C . GLN A 1 195 ? -27.778 -5.352 31.084 1.00 87.50 195 GLN A C 1
ATOM 1503 O O . GLN A 1 195 ? -27.673 -4.180 31.435 1.00 87.50 195 GLN A O 1
ATOM 1508 N N . VAL A 1 196 ? -28.023 -5.690 29.818 1.00 85.31 196 VAL A N 1
ATOM 1509 C CA . VAL A 1 196 ? -28.129 -4.713 28.724 1.00 85.31 196 VAL A CA 1
ATOM 1510 C C . VAL A 1 196 ? -29.270 -3.708 28.931 1.00 85.31 196 VAL A C 1
ATOM 1512 O O . VAL A 1 196 ? -29.194 -2.588 28.436 1.00 85.31 196 VAL A O 1
ATOM 1515 N N . ARG A 1 197 ? -30.320 -4.086 29.675 1.00 84.75 197 ARG A N 1
ATOM 1516 C CA . ARG A 1 197 ? -31.445 -3.198 29.997 1.00 84.75 197 ARG A CA 1
ATOM 1517 C C . ARG A 1 197 ? -31.025 -2.077 30.942 1.00 84.75 197 ARG A C 1
ATOM 1519 O O . ARG A 1 197 ? -31.282 -0.923 30.627 1.00 84.75 197 ARG A O 1
ATOM 1526 N N . ASP A 1 198 ? -30.319 -2.413 32.015 1.00 83.19 198 ASP A N 1
ATOM 1527 C CA . ASP A 1 198 ? -29.831 -1.437 32.995 1.00 83.19 198 ASP A CA 1
ATOM 1528 C C . ASP A 1 198 ? -28.875 -0.432 32.337 1.00 83.19 198 ASP A C 1
ATOM 1530 O O . ASP A 1 198 ? -28.925 0.769 32.604 1.00 83.19 198 ASP A O 1
ATOM 1534 N N . LEU A 1 199 ? -28.045 -0.913 31.405 1.00 80.81 199 LEU A N 1
ATOM 1535 C CA . LEU A 1 199 ? -27.165 -0.056 30.615 1.00 80.81 199 LEU A CA 1
ATOM 1536 C C . LEU A 1 199 ? -27.953 0.852 29.658 1.00 80.81 199 LEU A C 1
ATOM 1538 O O . LEU A 1 199 ? -27.632 2.031 29.532 1.00 80.81 199 LEU A O 1
ATOM 1542 N N . ALA A 1 200 ? -28.989 0.327 28.997 1.00 84.12 200 ALA A N 1
ATOM 1543 C CA . ALA A 1 200 ? -29.845 1.121 28.120 1.00 84.12 200 ALA A CA 1
ATOM 1544 C C . ALA A 1 200 ? -30.549 2.245 28.895 1.00 84.12 200 ALA A C 1
ATOM 1546 O O . ALA A 1 200 ? -30.518 3.392 28.462 1.00 84.12 200 ALA A O 1
ATOM 1547 N N . GLU A 1 201 ? -31.108 1.942 30.067 1.00 81.06 201 GLU A N 1
ATOM 1548 C CA . GLU A 1 201 ? -31.756 2.930 30.935 1.00 81.06 201 GLU A CA 1
ATOM 1549 C C . GLU A 1 201 ? -30.775 3.994 31.434 1.00 81.06 201 GLU A C 1
ATOM 1551 O O . GLU A 1 201 ? -31.095 5.183 31.403 1.00 81.06 201 GLU A O 1
ATOM 1556 N N . LEU A 1 202 ? -29.564 3.595 31.841 1.00 78.00 202 LEU A N 1
ATOM 1557 C CA . LEU A 1 202 ? -28.519 4.531 32.263 1.00 78.00 202 LEU A CA 1
ATOM 1558 C C . LEU A 1 202 ? -28.161 5.530 31.155 1.00 78.00 202 LEU A C 1
ATOM 1560 O O . LEU A 1 202 ? -27.909 6.700 31.437 1.00 78.00 202 LEU A O 1
ATOM 1564 N N . LEU A 1 203 ? -28.139 5.062 29.908 1.00 76.44 203 LEU A N 1
ATOM 1565 C CA . LEU A 1 203 ? -27.767 5.848 28.735 1.00 76.44 203 LEU A CA 1
ATOM 1566 C C . LEU A 1 203 ? -28.956 6.574 28.084 1.00 76.44 203 LEU A C 1
ATOM 1568 O O . LEU A 1 203 ? -28.764 7.255 27.080 1.00 76.44 203 LEU A O 1
ATOM 1572 N N . GLY A 1 204 ? -30.175 6.438 28.621 1.00 78.38 204 GLY A N 1
ATOM 1573 C CA . GLY A 1 204 ? -31.380 7.010 28.010 1.00 78.38 204 GLY A CA 1
ATOM 1574 C C . GLY A 1 204 ? -31.717 6.394 26.647 1.00 78.38 204 GLY A C 1
ATOM 1575 O O . GLY A 1 204 ? -32.299 7.053 25.789 1.00 78.38 204 GLY A O 1
ATOM 1576 N N . LEU A 1 205 ? -31.329 5.139 26.426 1.00 83.62 205 LEU A N 1
ATOM 1577 C CA . LEU A 1 205 ? -31.573 4.391 25.199 1.00 83.62 205 LEU A CA 1
ATOM 1578 C C . LEU A 1 205 ? -32.827 3.524 25.332 1.00 83.62 205 LEU A C 1
ATOM 1580 O O . LEU A 1 205 ? -33.104 2.925 26.371 1.00 83.62 205 LEU A O 1
ATOM 1584 N N . LYS A 1 206 ? -33.562 3.377 24.231 1.00 85.44 206 LYS A N 1
ATOM 1585 C CA . LYS A 1 206 ? -34.665 2.425 24.115 1.00 85.44 206 LYS A CA 1
ATOM 1586 C C . LYS A 1 206 ? -34.132 1.067 23.674 1.00 85.44 206 LYS A C 1
ATOM 1588 O O . LYS A 1 206 ? -33.531 0.941 22.610 1.00 85.44 206 LYS A O 1
ATOM 1593 N N . LEU A 1 207 ? -34.419 0.036 24.462 1.00 88.62 207 LEU A N 1
ATOM 1594 C CA . LEU A 1 207 ? -34.083 -1.351 24.156 1.00 88.62 207 LEU A CA 1
ATOM 1595 C C . LEU A 1 207 ? -35.291 -2.087 23.568 1.00 88.62 207 LEU A C 1
ATOM 1597 O O . LEU A 1 207 ? -36.366 -2.105 24.166 1.00 88.62 207 LEU A O 1
ATOM 1601 N N . VAL A 1 208 ? -35.114 -2.725 22.412 1.00 88.69 208 VAL A N 1
ATOM 1602 C CA . VAL A 1 208 ? -36.150 -3.540 21.764 1.00 88.69 208 VAL A CA 1
ATOM 1603 C C . VAL A 1 208 ? -35.608 -4.938 21.510 1.00 88.69 208 VAL A C 1
ATOM 1605 O O . VAL A 1 208 ? -34.608 -5.109 20.813 1.00 88.69 208 VAL A O 1
ATOM 1608 N N . TYR A 1 209 ? -36.285 -5.939 22.065 1.00 88.31 209 TYR A N 1
ATOM 1609 C CA . TYR A 1 209 ? -35.995 -7.343 21.804 1.00 88.31 209 TYR A CA 1
ATOM 1610 C C . TYR A 1 209 ? -36.951 -7.884 20.742 1.00 88.31 209 TYR A C 1
ATOM 1612 O O . TYR A 1 209 ? -38.170 -7.792 20.893 1.00 88.31 209 TYR A O 1
ATOM 1620 N N . ASN A 1 210 ? -36.400 -8.448 19.670 1.00 87.62 210 ASN A N 1
ATOM 1621 C CA . ASN A 1 210 ? -37.177 -9.155 18.663 1.00 87.62 210 ASN A CA 1
ATOM 1622 C C . ASN A 1 210 ? -37.253 -10.644 19.029 1.00 87.62 210 ASN A C 1
ATOM 1624 O O . ASN A 1 210 ? -36.239 -11.344 19.078 1.00 87.62 210 ASN A O 1
ATOM 1628 N N . ASN A 1 211 ? -38.475 -11.121 19.263 1.00 83.31 211 ASN A N 1
ATOM 1629 C CA . ASN A 1 211 ? -38.732 -12.477 19.737 1.00 83.31 211 ASN A CA 1
ATOM 1630 C C . ASN A 1 211 ? -38.552 -13.553 18.650 1.00 83.31 211 ASN A C 1
ATOM 1632 O O . ASN A 1 211 ? -38.277 -14.704 18.987 1.00 83.31 211 ASN A O 1
ATOM 1636 N N . GLU A 1 212 ? -38.685 -13.192 17.373 1.00 80.00 212 GLU A N 1
ATOM 1637 C CA . GLU A 1 212 ? -38.507 -14.092 16.227 1.00 80.00 212 GLU A CA 1
ATOM 1638 C C . GLU A 1 212 ? -37.025 -14.257 15.893 1.00 80.00 212 GLU A C 1
ATOM 1640 O O . GLU A 1 212 ? -36.510 -15.370 15.853 1.00 80.00 212 GLU A O 1
ATOM 1645 N N . SER A 1 213 ? -36.310 -13.142 15.726 1.00 86.44 213 SER A N 1
ATOM 1646 C CA . SER A 1 213 ? -34.899 -13.147 15.339 1.00 86.44 213 SER A CA 1
ATOM 1647 C C . SER A 1 213 ? -33.950 -13.392 16.510 1.00 86.44 213 SER A C 1
ATOM 1649 O O . SER A 1 213 ? -32.761 -13.590 16.287 1.00 86.44 213 SER A O 1
ATOM 1651 N N . LYS A 1 214 ? -34.445 -13.324 17.753 1.00 86.88 214 LYS A N 1
ATOM 1652 C CA . LYS A 1 214 ? -33.646 -13.406 18.989 1.00 86.88 214 LYS A CA 1
ATOM 1653 C C . LYS A 1 214 ? -32.558 -12.326 19.086 1.00 86.88 214 LYS A C 1
ATOM 1655 O O . LYS A 1 214 ? -31.522 -12.546 19.705 1.00 86.88 214 LYS A O 1
ATOM 1660 N N . ILE A 1 215 ? -32.798 -11.147 18.503 1.00 83.69 215 ILE A N 1
ATOM 1661 C CA . ILE A 1 215 ? -31.846 -10.021 18.483 1.00 83.69 215 ILE A CA 1
ATOM 1662 C C . ILE A 1 215 ? -32.370 -8.872 19.346 1.00 83.69 215 ILE A C 1
ATOM 1664 O O . ILE A 1 215 ? -33.547 -8.515 19.279 1.00 83.69 215 ILE A O 1
ATOM 1668 N N . THR A 1 216 ? -31.466 -8.247 20.095 1.00 82.38 216 THR A N 1
ATOM 1669 C CA . THR A 1 216 ? -31.708 -6.998 20.825 1.00 82.38 216 THR A CA 1
ATOM 1670 C C . THR A 1 216 ? -31.144 -5.816 20.038 1.00 82.38 216 THR A C 1
ATOM 1672 O O . THR A 1 216 ? -30.008 -5.872 19.573 1.00 82.38 216 THR A O 1
ATOM 1675 N N . LYS A 1 217 ? -31.918 -4.734 19.906 1.00 85.12 217 LYS A N 1
ATOM 1676 C CA . LYS A 1 217 ? -31.488 -3.460 19.310 1.00 85.12 217 LYS A CA 1
ATOM 1677 C C . LYS A 1 217 ? -31.630 -2.316 20.316 1.00 85.12 217 LYS A C 1
ATOM 1679 O O . LYS A 1 217 ? -32.580 -2.299 21.099 1.00 85.12 217 LYS A O 1
ATOM 1684 N N . LEU A 1 218 ? -30.692 -1.373 20.271 1.00 84.25 218 LEU A N 1
ATOM 1685 C CA . LEU A 1 218 ? -30.686 -0.137 21.057 1.00 84.25 218 LEU A CA 1
ATOM 1686 C C . LEU A 1 218 ? -30.975 1.050 20.135 1.00 84.25 218 LEU A C 1
ATOM 1688 O O . LEU A 1 218 ? -30.485 1.086 19.007 1.00 84.25 218 LEU A O 1
ATOM 1692 N N . TYR A 1 219 ? -31.759 2.009 20.617 1.00 78.50 219 TYR A N 1
ATOM 1693 C CA . TYR A 1 219 ? -32.130 3.222 19.890 1.00 78.50 219 TYR A CA 1
ATOM 1694 C C . TYR A 1 219 ? -31.958 4.442 20.791 1.00 78.50 219 TYR A C 1
ATOM 1696 O O . TYR A 1 219 ? -32.266 4.370 21.979 1.00 78.50 219 TYR A O 1
ATOM 1704 N N . GLU A 1 220 ? -31.533 5.570 20.229 1.00 80.88 220 GLU A N 1
ATOM 1705 C CA . GLU A 1 220 ? -31.602 6.858 20.923 1.00 80.88 220 GLU A CA 1
ATOM 1706 C C . GLU A 1 220 ? -33.062 7.269 21.133 1.00 80.88 220 GLU A C 1
ATOM 1708 O O . GLU A 1 220 ? -33.906 7.105 20.243 1.00 80.88 220 GLU A O 1
ATOM 1713 N N . VAL A 1 221 ? -33.367 7.804 22.312 1.00 73.38 221 VAL A N 1
ATOM 1714 C CA . VAL A 1 221 ? -34.653 8.449 22.578 1.00 73.38 221 VAL A CA 1
ATOM 1715 C C . VAL A 1 221 ? -34.501 9.922 22.195 1.00 73.38 221 VAL A C 1
ATOM 1717 O O . VAL A 1 221 ? -33.703 10.630 22.803 1.00 73.38 221 VAL A O 1
ATOM 1720 N N . LYS A 1 222 ? -35.211 10.352 21.145 1.00 59.69 222 LYS A N 1
ATOM 1721 C CA . LYS A 1 222 ? -35.339 11.771 20.777 1.00 59.69 222 LYS A CA 1
ATOM 1722 C C . LYS A 1 222 ? -36.347 12.480 21.666 1.00 59.69 222 LYS A C 1
ATOM 1724 O O . LYS A 1 222 ? -37.362 11.829 22.007 1.00 59.69 222 LYS A O 1
#

InterPro domains:
  IPR002502 N-acetylmuramoyl-L-alanine amidase domain [PF01510] (10-142)
  IPR002502 N-acetylmuramoyl-L-alanine amidase domain [SM00644] (2-143)
  IPR002502 N-acetylmuramoyl-L-alanine amidase domain [cd06583] (12-145)
  IPR036505 N-acetylmuramoyl-L-alanine amidase/PGRP domain superfamily [G3DSA:3.40.80.10] (1-176)
  IPR036505 N-acetylmuramoyl-L-alanine amidase/PGRP domain superfamily [SSF55846] (6-161)